Protein AF-A0A955QJE2-F1 (afdb_monomer)

pLDDT: mean 74.45, std 19.4, range [33.72, 98.56]

Radius of gyration: 22.98 Å; Cα contacts (8 Å, |Δi|>4): 437; chains: 1; bounding box: 47×52×63 Å

Secondary structure (DSSP, 8-state):
-EEEEEEE----SHHHHHHHHHHHHH-PPPB-SSSBHHHHT-SS--SS-EEEEEEESTT--TTTTTTSHHHHHHHHHHHHTSSHHHHSEE-PPPPPP--TTSTTTTTTT-TTSPEEEEE--TT-EEEEETTEE-TT-HHHHHTTGGGGG-TT-TTEEEEEE-HHHHHHHHHHHTTTSEEEE----TTS-HHHHHHHHHHHHHHHHHHS-TTS-EEEEEETHHHHHHHHHHHSHHHHHHHHHHHTSTT-EEEEES--TT--HHHHHHHTT-SHHHHHHHHH--

Sequence (282 aa):
DLHIVGGDVAGEGLVGRLKTFVTDLFYREDHDLVVNTSAMFGGTERLGTVRYWIDTGKHVDHFHYFRNPETADRLLDALKEQEPETSFHVLERRQAEVTGSTAYQKRALDKDRPVVYVLPGTMGSHLKVGDNRVWLDKWDLAMGGLKKLKVTAADVRPEKPIGSGYHALMEYLSQSHQVIPFAYDWRLSLTESAAALRKSLEETLEALPSEQAVRIVAHSMGGLVVRMMIATEEGRQVWDRLCQRAGARFIMLGTPNGGSHAITAMLMGRDPLVRMLDLLDV

Solvent-accessible surface area (backbone atoms only — not comparable to full-atom values): 15747 Å² total; per-residue (Å²): 119,48,80,44,81,46,32,23,62,54,75,92,57,79,63,49,61,51,48,52,59,40,45,79,74,73,53,82,82,48,35,18,92,82,50,53,46,65,62,73,75,57,78,82,92,71,94,57,67,43,30,34,38,73,46,74,28,85,77,37,34,75,87,33,53,83,72,40,65,71,53,38,50,45,52,50,29,55,75,66,67,52,65,45,76,83,65,30,46,74,59,78,79,81,67,57,71,52,64,84,85,46,77,56,53,68,67,60,80,58,87,77,46,34,37,31,36,40,28,41,31,71,78,28,31,28,32,20,48,78,89,44,64,37,52,93,26,72,68,39,28,46,64,32,30,63,71,68,64,40,85,84,44,74,66,66,42,46,71,31,43,39,18,83,80,43,30,70,60,50,55,58,45,42,76,69,28,43,58,41,77,49,40,48,55,65,80,54,55,54,65,61,43,9,53,55,49,43,53,56,50,49,58,48,61,71,74,42,64,74,74,49,18,50,29,39,42,15,27,23,51,25,30,51,22,53,53,47,19,48,71,38,74,72,25,33,57,52,47,52,60,42,62,71,14,63,78,39,46,80,45,65,47,77,40,55,86,87,57,60,71,64,56,57,31,42,77,69,61,65,25,69,67,54,47,51,47,62,76,44,43,84

Foldseek 3Di:
DAEFEAEAEDDDDPVVVLQVVCCVPQDDWGHQVPDTPVCSPDDDDDPDWYWYDYYYYNPRHPVCCCPPPLNVVLVVCVVVVPPVVVSTHTDDDDFDWDDPDDPLCVLVPDLQFAEEEEAEAQLQFFKAAPPRTQRSPLVCLQALSVVCVPPPHPRIDTDFGGRRVCVVVSVVCSVGHRYDTQTDSSSDDLLVLLVVVLVVLVVVLVVHDLQHAYEYEHEACRVVSLVSLCVDPSSVVSVVSNVSHPPYYYHYHNYPPVDDCLVVCLVVCNRPVSVSSVVRND

Structure (mmCIF, N/CA/C/O backbone):
data_AF-A0A955QJE2-F1
#
_entry.id   AF-A0A955QJE2-F1
#
loop_
_atom_site.group_PDB
_atom_site.id
_atom_site.type_symbol
_atom_site.label_atom_id
_atom_site.label_alt_id
_atom_site.label_comp_id
_atom_site.label_asym_id
_atom_site.label_entity_id
_atom_site.label_seq_id
_atom_site.pdbx_PDB_ins_code
_atom_site.Cartn_x
_atom_site.Cartn_y
_atom_site.Cartn_z
_atom_site.occupancy
_atom_site.B_iso_or_equiv
_atom_site.auth_seq_id
_atom_site.auth_comp_id
_atom_site.auth_asym_id
_atom_site.auth_atom_id
_atom_site.pdbx_PDB_model_num
ATOM 1 N N . ASP A 1 1 ? -22.625 -25.371 -17.102 1.00 65.25 1 ASP A N 1
ATOM 2 C CA . ASP A 1 1 ? -21.212 -25.353 -17.523 1.00 65.25 1 ASP A CA 1
ATOM 3 C C . ASP A 1 1 ? -21.037 -24.509 -18.771 1.00 65.25 1 ASP A C 1
ATOM 5 O O . ASP A 1 1 ? -21.967 -24.422 -19.564 1.00 65.25 1 ASP A O 1
ATOM 9 N N . LEU A 1 2 ? -19.895 -23.831 -18.901 1.00 71.25 2 LEU A N 1
ATOM 10 C CA . LEU A 1 2 ? -19.552 -22.986 -20.051 1.00 71.25 2 LEU A CA 1
ATOM 11 C C . LEU A 1 2 ? -18.204 -23.443 -20.613 1.00 71.25 2 LEU A C 1
ATOM 13 O O . LEU A 1 2 ? -17.251 -23.566 -19.846 1.00 71.25 2 LEU A O 1
ATOM 17 N N . HIS A 1 3 ? -18.130 -23.637 -21.930 1.00 74.50 3 HIS A N 1
ATOM 18 C CA . HIS A 1 3 ? -16.891 -23.910 -22.659 1.00 74.50 3 HIS A CA 1
ATOM 19 C C . HIS A 1 3 ? -16.583 -22.727 -23.580 1.00 74.50 3 HIS A C 1
ATOM 21 O O . HIS A 1 3 ? -17.454 -22.282 -24.327 1.00 74.50 3 HIS A O 1
ATOM 27 N N . ILE A 1 4 ? -15.363 -22.201 -23.496 1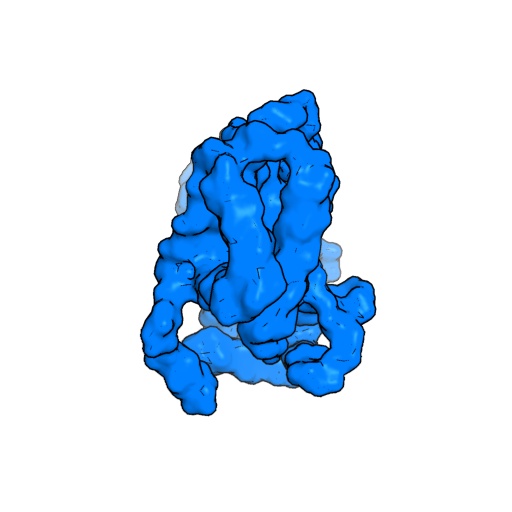.00 72.06 4 ILE A N 1
ATOM 28 C CA . ILE A 1 4 ? -14.876 -21.071 -24.293 1.00 72.06 4 ILE A CA 1
ATOM 29 C C . ILE A 1 4 ? -13.841 -21.602 -25.285 1.00 72.06 4 ILE A C 1
ATOM 31 O O . ILE A 1 4 ? -12.878 -22.251 -24.879 1.00 72.06 4 ILE A O 1
ATOM 35 N N . VAL A 1 5 ? -14.016 -21.305 -26.570 1.00 71.75 5 VAL A N 1
ATOM 36 C CA . VAL A 1 5 ? -12.993 -21.526 -27.602 1.00 71.75 5 VAL A CA 1
ATOM 37 C C . VAL A 1 5 ? -12.498 -20.161 -28.055 1.00 71.75 5 VAL A C 1
ATOM 39 O O . VAL A 1 5 ? -13.304 -19.317 -28.444 1.00 71.75 5 VAL A O 1
ATOM 42 N N . GLY A 1 6 ? -11.190 -19.947 -27.959 1.00 65.25 6 GLY A N 1
ATOM 43 C CA . GLY A 1 6 ? -10.516 -18.736 -28.419 1.00 65.25 6 GLY A CA 1
ATOM 44 C C . GLY A 1 6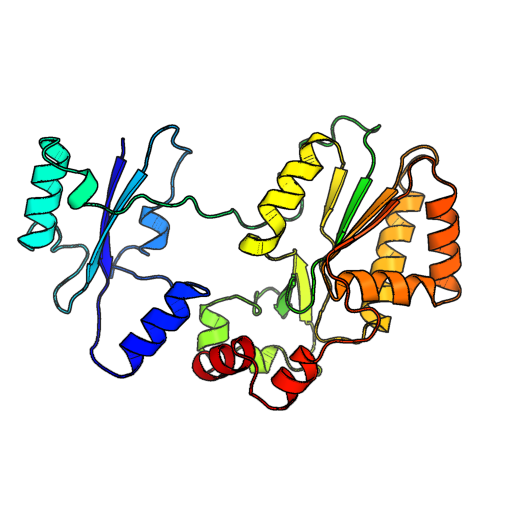 ? -9.288 -19.069 -29.259 1.00 65.25 6 GLY A C 1
ATOM 45 O O . GLY A 1 6 ? -8.899 -20.231 -29.380 1.00 65.25 6 GLY A O 1
ATOM 46 N N . GLY A 1 7 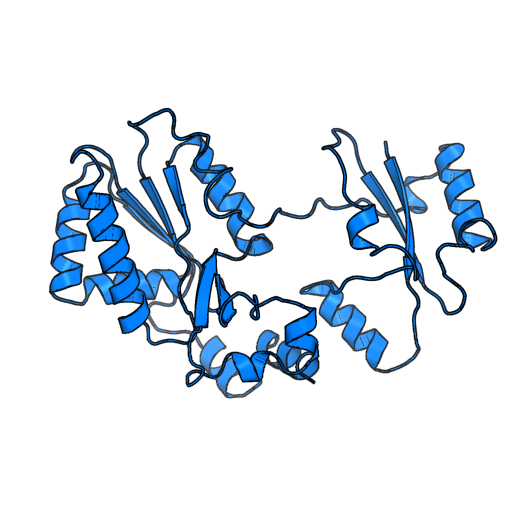? -8.689 -18.045 -29.854 1.00 54.94 7 GLY A N 1
ATOM 47 C CA . GLY A 1 7 ? -7.593 -18.172 -30.803 1.00 54.94 7 GLY A CA 1
ATOM 48 C C . GLY A 1 7 ? -6.488 -17.157 -30.540 1.00 54.94 7 GLY A C 1
ATOM 49 O O . GLY A 1 7 ? -6.745 -16.052 -30.061 1.00 54.94 7 GLY A O 1
ATOM 50 N N . ASP A 1 8 ? -5.257 -17.553 -30.847 1.00 54.59 8 ASP A N 1
ATOM 51 C CA . ASP A 1 8 ? -4.049 -16.751 -30.683 1.00 54.59 8 ASP A CA 1
ATOM 52 C C . ASP A 1 8 ? -3.090 -16.943 -31.873 1.00 54.59 8 ASP A C 1
ATOM 54 O O . ASP A 1 8 ? -2.654 -18.051 -32.202 1.00 54.59 8 ASP A O 1
ATOM 58 N N . VAL A 1 9 ? -2.733 -15.845 -32.536 1.00 49.62 9 VAL A N 1
ATOM 59 C CA . VAL A 1 9 ? -1.826 -15.869 -33.691 1.00 49.62 9 VAL A CA 1
ATOM 60 C C .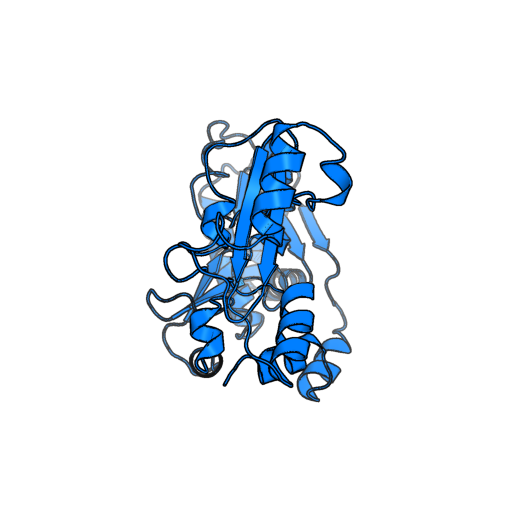 VAL A 1 9 ? -0.374 -15.918 -33.203 1.00 49.62 9 VAL A C 1
ATOM 62 O O . VAL A 1 9 ? 0.157 -14.931 -32.693 1.00 49.62 9 VAL A O 1
ATOM 65 N N . ALA A 1 10 ? 0.314 -17.044 -33.407 1.00 51.16 10 ALA A N 1
ATOM 66 C CA . ALA A 1 10 ? 1.712 -17.216 -32.994 1.00 51.16 10 ALA A CA 1
ATOM 67 C C . ALA A 1 10 ? 2.728 -17.029 -34.144 1.00 51.16 10 ALA A C 1
ATOM 69 O O . ALA A 1 10 ? 2.576 -17.585 -35.234 1.00 51.16 10 ALA A O 1
ATOM 70 N N . GLY A 1 11 ? 3.820 -16.299 -33.867 1.00 41.12 11 GLY A N 1
ATOM 71 C CA . GLY A 1 11 ? 5.055 -16.260 -34.670 1.00 41.12 11 GLY A CA 1
ATOM 72 C C . GLY A 1 11 ? 6.193 -17.064 -34.013 1.00 41.12 11 GLY A C 1
ATOM 73 O O . GLY A 1 11 ? 6.292 -17.114 -32.790 1.00 41.12 11 GLY A O 1
ATOM 74 N N . GLU A 1 12 ? 7.056 -17.712 -34.803 1.00 33.72 12 GLU A N 1
ATOM 75 C CA . GLU A 1 12 ? 8.123 -18.615 -34.318 1.00 33.72 12 GLU A CA 1
ATOM 76 C C . GLU A 1 12 ? 9.401 -17.872 -33.852 1.00 33.72 12 GLU A C 1
ATOM 78 O O . GLU A 1 12 ? 9.826 -16.908 -34.487 1.00 33.72 12 GLU A O 1
ATOM 83 N N . GLY A 1 13 ? 10.065 -18.350 -32.778 1.00 45.00 13 GLY A N 1
ATOM 84 C CA . GLY A 1 13 ? 11.420 -17.920 -32.368 1.00 45.00 13 GLY A CA 1
ATOM 85 C C . GLY A 1 13 ? 11.640 -17.701 -30.858 1.00 45.00 13 GLY A C 1
ATOM 86 O O . GLY A 1 13 ? 10.810 -18.075 -30.034 1.00 45.00 13 GLY A O 1
ATOM 87 N N . LEU A 1 14 ? 12.764 -17.057 -30.490 1.00 34.81 14 LEU A N 1
ATOM 88 C CA . LEU A 1 14 ? 13.181 -16.652 -29.119 1.00 34.81 14 LEU A CA 1
ATOM 89 C C . LEU A 1 14 ? 12.058 -15.939 -28.324 1.00 34.81 14 LEU A C 1
ATOM 91 O O . LEU A 1 14 ? 11.996 -16.006 -27.097 1.00 34.81 14 LEU A O 1
ATOM 95 N N . VAL A 1 15 ? 11.125 -15.342 -29.064 1.00 39.88 15 VAL A N 1
ATOM 96 C CA . VAL A 1 15 ? 9.877 -14.712 -28.626 1.00 39.88 15 VAL A CA 1
ATOM 97 C C . VAL A 1 15 ? 8.924 -15.688 -27.916 1.00 39.88 15 VAL A C 1
ATOM 99 O O . VAL A 1 15 ? 8.302 -15.303 -26.933 1.00 39.88 15 VAL A O 1
ATOM 102 N N . GLY A 1 16 ? 8.848 -16.961 -28.320 1.00 37.59 16 GLY A N 1
ATOM 103 C CA . GLY A 1 16 ? 7.968 -17.964 -27.695 1.00 37.59 16 GLY A CA 1
ATOM 104 C C . GLY A 1 16 ? 8.407 -18.380 -26.284 1.00 37.59 16 GLY A C 1
ATOM 105 O O . GLY A 1 16 ? 7.579 -18.562 -25.392 1.00 37.59 16 GLY A O 1
ATOM 106 N N . ARG A 1 17 ? 9.722 -18.439 -26.030 1.00 37.84 17 ARG A N 1
ATOM 107 C CA . ARG A 1 17 ? 10.272 -18.690 -24.682 1.00 37.84 17 ARG A CA 1
ATOM 108 C C . ARG A 1 17 ? 10.054 -17.503 -23.748 1.00 37.84 17 ARG A C 1
ATOM 110 O O . ARG A 1 17 ? 9.741 -17.700 -22.577 1.00 37.84 17 ARG A O 1
ATOM 117 N N . LEU A 1 18 ? 10.166 -16.285 -24.281 1.00 37.91 18 LEU A N 1
ATOM 118 C CA . LEU A 1 18 ? 9.827 -15.066 -23.553 1.00 37.91 18 LEU A CA 1
ATOM 119 C C . LEU A 1 18 ? 8.322 -15.000 -23.260 1.00 37.91 18 LEU A C 1
ATOM 121 O O . LEU A 1 18 ? 7.938 -14.689 -22.138 1.00 37.91 18 LEU A O 1
ATOM 125 N N . LYS A 1 19 ? 7.477 -15.384 -24.228 1.00 41.53 19 LYS A N 1
ATOM 126 C CA . LYS A 1 19 ? 6.021 -15.480 -24.065 1.00 41.53 19 LYS A CA 1
ATOM 127 C C . LYS A 1 19 ? 5.651 -16.437 -22.934 1.00 41.53 19 LYS A C 1
ATOM 129 O O . LYS A 1 19 ? 4.865 -16.031 -22.090 1.00 41.53 19 LYS A O 1
ATOM 134 N N . THR A 1 20 ? 6.271 -17.620 -22.864 1.00 41.44 20 THR A N 1
ATOM 135 C CA . THR A 1 20 ? 6.034 -18.649 -21.820 1.00 41.44 20 THR A CA 1
ATOM 136 C C . THR A 1 20 ? 6.439 -18.162 -20.417 1.00 41.44 20 THR A C 1
ATOM 138 O O . THR A 1 20 ? 5.692 -18.289 -19.457 1.00 41.44 20 THR A O 1
ATOM 141 N N . PHE A 1 21 ? 7.596 -17.502 -20.295 1.00 38.12 21 PHE A N 1
ATOM 142 C CA . PHE A 1 21 ? 8.082 -16.975 -19.011 1.00 38.12 21 PHE A CA 1
ATOM 143 C C . PHE A 1 21 ? 7.274 -15.758 -18.512 1.00 38.12 21 PHE A C 1
ATOM 145 O O . PHE A 1 21 ? 7.091 -15.560 -17.313 1.00 38.12 21 PHE A O 1
ATOM 152 N N . VAL A 1 22 ? 6.769 -14.939 -19.441 1.00 38.88 22 VAL A N 1
ATOM 153 C CA . VAL A 1 22 ? 5.893 -13.787 -19.164 1.00 38.88 22 VAL A CA 1
ATOM 154 C C . VAL A 1 22 ? 4.459 -14.233 -18.867 1.00 38.88 22 VAL A C 1
ATOM 156 O O . VAL A 1 22 ? 3.786 -13.595 -18.055 1.00 38.88 22 VAL A O 1
ATOM 159 N N . THR A 1 23 ? 3.989 -15.319 -19.489 1.00 38.09 23 THR A N 1
ATOM 160 C CA . THR A 1 23 ? 2.703 -15.946 -19.150 1.00 38.09 23 THR A CA 1
ATOM 161 C C . THR A 1 23 ? 2.758 -16.510 -17.738 1.00 38.09 23 THR A C 1
ATOM 163 O O . THR A 1 23 ? 1.972 -16.052 -16.923 1.00 38.09 23 THR A O 1
ATOM 166 N N . ASP A 1 24 ? 3.751 -17.324 -17.375 1.00 40.19 24 ASP A N 1
ATOM 167 C CA . ASP A 1 24 ? 3.852 -17.903 -16.022 1.00 40.19 24 ASP A CA 1
ATOM 168 C C . ASP A 1 24 ? 3.889 -16.872 -14.874 1.00 40.19 24 ASP A C 1
ATOM 170 O O . ASP A 1 24 ? 3.515 -17.199 -13.747 1.00 40.19 24 ASP A O 1
ATOM 174 N N . LEU A 1 25 ? 4.311 -15.626 -15.134 1.00 37.16 25 LEU A N 1
ATOM 175 C CA . LEU A 1 25 ? 4.495 -14.617 -14.087 1.00 37.16 25 LEU A CA 1
ATOM 176 C C . LEU A 1 25 ? 3.494 -13.440 -14.134 1.00 37.16 25 LEU A C 1
ATOM 178 O O . LEU A 1 25 ? 3.132 -12.944 -13.067 1.00 37.16 25 LEU A O 1
ATOM 182 N N . PHE A 1 26 ? 3.026 -12.972 -15.307 1.00 36.41 26 PHE A N 1
ATOM 183 C CA . PHE A 1 26 ? 2.259 -11.704 -15.404 1.00 36.41 26 PHE A CA 1
ATOM 184 C C . PHE A 1 26 ? 1.245 -11.550 -16.583 1.00 36.41 26 PHE A C 1
ATOM 186 O O . PHE A 1 26 ? 0.505 -10.564 -16.598 1.00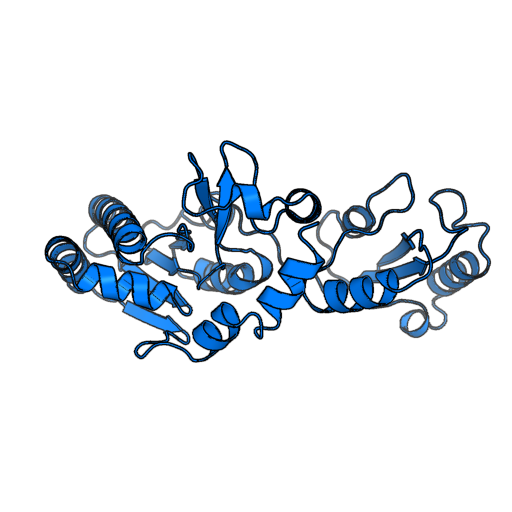 36.41 26 PHE A O 1
ATOM 193 N N . TYR A 1 27 ? 1.163 -12.501 -17.529 1.00 37.34 27 TYR A N 1
ATOM 194 C CA . TYR A 1 27 ? 0.251 -12.626 -18.702 1.00 37.34 27 TYR A CA 1
ATOM 195 C C . TYR A 1 27 ? -0.028 -11.366 -19.566 1.00 37.34 27 TYR A C 1
ATOM 197 O O . TYR A 1 27 ? -0.774 -10.469 -19.169 1.00 37.34 27 TYR A O 1
ATOM 205 N N . ARG A 1 28 ? 0.439 -11.356 -20.828 1.00 39.75 28 ARG A N 1
ATOM 206 C CA . ARG A 1 28 ? -0.021 -10.459 -21.922 1.00 39.75 28 ARG A CA 1
ATOM 207 C C . ARG A 1 28 ? -1.268 -11.029 -22.625 1.00 39.75 28 ARG A C 1
ATOM 209 O O . ARG A 1 28 ? -1.545 -12.211 -22.489 1.00 39.75 28 ARG A O 1
ATOM 216 N N . GLU A 1 29 ? -2.062 -10.164 -23.261 1.00 44.03 29 GLU A N 1
ATOM 217 C CA . GLU A 1 29 ? -3.346 -10.517 -23.889 1.00 44.03 29 GLU A CA 1
ATOM 218 C C . GLU A 1 29 ? -3.143 -11.080 -25.297 1.00 44.03 29 GLU A C 1
ATOM 220 O O . GLU A 1 29 ? -2.628 -10.384 -26.168 1.00 44.03 29 GLU A O 1
ATOM 225 N N . ASP A 1 30 ? -3.569 -12.323 -25.497 1.00 47.59 30 ASP A N 1
ATOM 226 C CA . ASP A 1 30 ? -3.738 -12.924 -26.818 1.00 47.59 30 ASP A CA 1
ATOM 227 C C . ASP A 1 30 ? -4.977 -12.315 -27.517 1.00 47.59 30 ASP A C 1
ATOM 229 O O . ASP A 1 30 ? -5.858 -11.758 -26.848 1.00 47.59 30 ASP A O 1
ATOM 233 N N . HIS A 1 31 ? -5.055 -12.375 -28.849 1.00 45.53 31 HIS A N 1
ATOM 234 C CA . HIS A 1 31 ? -6.212 -11.895 -29.620 1.00 45.53 31 HIS A CA 1
ATOM 235 C C . HIS A 1 31 ? -6.374 -12.653 -30.947 1.00 45.53 31 HIS A C 1
ATOM 237 O O . HIS A 1 31 ? -5.388 -13.076 -31.555 1.00 45.53 31 HIS A O 1
ATOM 243 N N . ASP A 1 32 ? -7.597 -12.711 -31.476 1.00 43.56 32 ASP A N 1
ATOM 244 C CA . ASP A 1 32 ? -7.942 -13.448 -32.705 1.00 43.56 32 ASP A CA 1
ATOM 245 C C . ASP A 1 32 ? -8.215 -12.551 -33.933 1.00 43.56 32 ASP A C 1
ATOM 247 O O . ASP A 1 32 ? -8.946 -12.936 -34.846 1.00 43.56 32 ASP A O 1
ATOM 251 N N . LEU A 1 33 ? -7.604 -11.357 -33.958 1.00 35.28 33 LEU A N 1
ATOM 252 C CA . LEU A 1 33 ? -7.778 -10.253 -34.926 1.00 35.28 33 LEU A CA 1
ATOM 253 C C . LEU A 1 33 ? -9.037 -9.390 -34.735 1.00 35.28 33 LEU A C 1
ATOM 255 O O . LEU A 1 33 ? -9.052 -8.263 -35.230 1.00 35.28 33 LEU A O 1
ATOM 259 N N . VAL A 1 34 ? -10.064 -9.866 -34.021 1.00 34.75 34 VAL A N 1
ATOM 260 C CA . VAL A 1 34 ? -11.332 -9.127 -33.831 1.00 34.75 34 VAL A CA 1
ATOM 261 C C . VAL A 1 34 ? -11.635 -8.885 -32.353 1.00 34.75 34 VAL A C 1
ATOM 263 O O . VAL A 1 34 ? -12.120 -7.810 -31.993 1.00 34.75 34 VAL A O 1
ATOM 266 N N . VAL A 1 35 ? -11.337 -9.854 -31.487 1.00 37.75 35 VAL A N 1
ATOM 267 C CA . VAL A 1 35 ? -11.648 -9.804 -30.058 1.00 37.75 35 VAL A CA 1
ATOM 268 C C . VAL A 1 35 ? -10.393 -10.107 -29.244 1.00 37.75 35 VAL A C 1
ATOM 270 O O . VAL A 1 35 ? -9.655 -11.053 -29.516 1.00 37.75 35 VAL A O 1
ATOM 273 N N . ASN A 1 36 ? -10.162 -9.312 -28.197 1.00 42.50 36 ASN A N 1
ATOM 274 C CA . ASN A 1 36 ? -9.144 -9.633 -27.201 1.00 42.50 36 ASN A CA 1
ATOM 275 C C . ASN A 1 36 ? -9.535 -10.941 -26.505 1.00 42.50 36 ASN A C 1
ATOM 277 O O . ASN A 1 36 ? -10.627 -11.036 -25.941 1.00 42.50 36 ASN A O 1
ATOM 281 N N . THR A 1 37 ? -8.636 -11.921 -26.460 1.00 49.44 37 THR A N 1
ATOM 282 C CA . THR A 1 37 ? -8.878 -13.222 -25.819 1.00 49.44 37 THR A CA 1
ATOM 283 C C . THR A 1 37 ? -9.255 -13.054 -24.342 1.00 49.44 37 THR A C 1
ATOM 285 O O . THR A 1 37 ? -10.038 -13.828 -23.802 1.00 49.44 37 THR A O 1
ATOM 288 N N . SER A 1 38 ? -8.822 -11.967 -23.687 1.00 48.78 38 SER A N 1
ATOM 289 C CA . SER A 1 38 ? -9.258 -11.607 -22.328 1.00 48.78 38 SER A CA 1
ATOM 290 C C . SER A 1 38 ? -10.754 -11.278 -22.209 1.00 48.78 38 SER A C 1
ATOM 292 O O . SER A 1 38 ? -11.362 -11.592 -21.184 1.00 48.78 38 SER A O 1
ATOM 294 N N . ALA A 1 39 ? -11.366 -10.689 -23.240 1.00 51.53 39 ALA A N 1
ATOM 295 C CA . ALA A 1 39 ? -12.789 -10.353 -23.262 1.00 51.53 39 ALA A CA 1
ATOM 296 C C . ALA A 1 39 ? -13.678 -11.600 -23.397 1.00 51.53 39 ALA A C 1
ATOM 298 O O . ALA A 1 39 ? -14.810 -11.594 -22.912 1.00 51.53 39 ALA A O 1
ATOM 299 N N . MET A 1 40 ? -13.152 -12.687 -23.974 1.00 56.22 40 MET A N 1
ATOM 300 C CA . MET A 1 40 ? -13.848 -13.977 -24.093 1.00 56.22 40 MET A CA 1
ATOM 301 C C . MET A 1 40 ? -14.098 -14.641 -22.730 1.00 56.22 40 MET A C 1
ATOM 303 O O . MET A 1 40 ? -15.029 -15.428 -22.587 1.00 56.22 40 MET A O 1
ATOM 307 N N . PHE A 1 41 ? -13.310 -14.279 -21.713 1.00 56.47 41 PHE A N 1
ATOM 308 C CA . PHE A 1 41 ? -13.473 -14.729 -20.326 1.00 56.47 41 PHE A CA 1
ATOM 309 C C . PHE A 1 41 ? -14.370 -13.813 -19.474 1.00 56.47 41 PHE A C 1
ATOM 311 O O . PHE A 1 41 ? -14.559 -14.069 -18.284 1.00 56.47 41 PHE A O 1
ATOM 318 N N . GLY A 1 42 ? -14.882 -12.719 -20.047 1.00 51.28 42 GLY A N 1
ATOM 319 C CA . GLY A 1 42 ? -15.734 -11.749 -19.358 1.00 51.28 42 GLY A CA 1
ATOM 320 C C . GLY A 1 42 ? -17.222 -12.129 -19.328 1.00 51.28 42 GLY A C 1
ATOM 321 O O . GLY A 1 42 ? -17.650 -13.142 -19.873 1.00 51.28 42 GLY A O 1
ATOM 322 N N . GLY A 1 43 ? -18.042 -11.282 -18.695 1.00 58.94 43 GLY A N 1
ATOM 323 C CA . GLY A 1 43 ? -19.502 -11.429 -18.629 1.00 58.94 43 GLY A CA 1
ATOM 324 C C . GLY A 1 43 ? -20.057 -11.465 -17.201 1.00 58.94 43 GLY A C 1
ATOM 325 O O . GLY A 1 43 ? -19.326 -11.354 -16.221 1.00 58.94 43 GLY A O 1
ATOM 326 N N . THR A 1 44 ? -21.382 -11.588 -17.077 1.00 44.75 44 THR A N 1
ATOM 327 C CA . THR A 1 44 ? -22.070 -11.762 -15.779 1.00 44.75 44 THR A CA 1
ATOM 328 C C . THR A 1 44 ? -21.537 -12.983 -15.025 1.00 44.75 44 THR A C 1
ATOM 330 O O . THR A 1 44 ? -21.272 -14.013 -15.641 1.00 44.75 44 THR A O 1
ATOM 333 N N . GLU A 1 45 ? -21.434 -12.874 -13.699 1.00 53.34 45 GLU A N 1
ATOM 334 C CA . GLU A 1 45 ? -20.935 -13.929 -12.813 1.00 53.34 45 GLU A CA 1
ATOM 335 C C . GLU A 1 45 ? -21.619 -15.286 -13.069 1.00 53.34 45 GLU A C 1
ATOM 337 O O . GLU A 1 45 ? -22.824 -15.370 -13.332 1.00 53.34 45 GLU A O 1
ATOM 342 N N . ARG A 1 46 ? -20.820 -16.358 -13.045 1.00 64.88 46 ARG A N 1
ATOM 343 C CA . ARG A 1 46 ? -21.250 -17.736 -13.307 1.00 64.88 46 ARG A CA 1
ATOM 344 C C . ARG A 1 46 ? -21.019 -18.575 -12.055 1.00 64.88 46 ARG A C 1
ATOM 346 O O . ARG A 1 46 ? -19.971 -18.465 -11.430 1.00 64.88 46 ARG A O 1
ATOM 353 N N . LEU A 1 47 ? -22.002 -19.405 -11.708 1.00 59.00 47 LEU A N 1
ATOM 354 C CA . LEU A 1 47 ? -21.966 -20.266 -10.519 1.00 59.00 47 LEU A CA 1
ATOM 355 C C . LEU A 1 47 ? -21.311 -21.637 -10.774 1.00 59.00 47 LEU A C 1
ATOM 357 O O . LEU A 1 47 ? -20.997 -22.334 -9.818 1.00 59.00 47 LEU A O 1
ATOM 361 N N . GLY A 1 48 ? -21.125 -22.031 -12.040 1.00 68.25 48 GLY A N 1
ATOM 362 C CA . GLY A 1 48 ? -20.533 -23.318 -12.431 1.00 68.25 48 GLY A CA 1
ATOM 363 C C . GLY A 1 48 ? -19.121 -23.188 -13.005 1.00 68.25 48 GLY A C 1
ATOM 364 O O . GLY A 1 48 ? -18.669 -22.082 -13.308 1.00 68.25 48 GLY A O 1
ATOM 365 N N . THR A 1 49 ? -18.449 -24.328 -13.187 1.00 71.75 49 THR A N 1
ATOM 366 C CA . THR A 1 49 ? -17.102 -24.405 -13.770 1.00 71.75 49 THR A CA 1
ATOM 367 C C . THR A 1 49 ? -17.094 -23.828 -15.183 1.00 71.75 49 THR A C 1
ATOM 369 O O . THR A 1 49 ? -17.911 -24.194 -16.037 1.00 71.75 49 THR A O 1
ATOM 372 N N . VAL A 1 50 ? -16.158 -22.912 -15.425 1.00 73.56 50 VAL A N 1
ATOM 373 C CA . VAL A 1 50 ? -15.867 -22.374 -16.754 1.00 73.56 50 VAL A CA 1
ATOM 374 C C . VAL A 1 50 ? -14.640 -23.099 -17.283 1.00 73.56 50 VAL A C 1
ATOM 376 O O . VAL A 1 50 ? -13.631 -23.198 -16.586 1.00 73.56 50 VAL A O 1
ATOM 379 N N . ARG A 1 51 ? -14.733 -23.619 -18.502 1.00 78.69 51 ARG A N 1
ATOM 380 C CA . ARG A 1 51 ? -13.649 -24.321 -19.188 1.00 78.69 51 ARG A CA 1
ATOM 381 C C . ARG A 1 51 ? -13.272 -23.564 -20.456 1.00 78.69 51 ARG A C 1
ATOM 383 O O . ARG A 1 51 ? -14.119 -22.893 -21.047 1.00 78.69 51 ARG A O 1
ATOM 390 N N . TYR A 1 52 ? -12.015 -23.637 -20.866 1.00 73.44 52 TYR A N 1
ATOM 391 C CA . TYR A 1 52 ? -11.503 -22.899 -22.008 1.00 73.44 52 TYR A CA 1
ATOM 392 C C . TYR A 1 52 ? -10.423 -23.646 -22.782 1.00 73.44 52 TYR A C 1
ATOM 394 O O . TYR A 1 52 ? -9.664 -24.433 -22.226 1.00 73.44 52 TYR A O 1
ATOM 402 N N . TRP A 1 53 ? -10.348 -23.366 -24.075 1.00 72.44 53 TRP A N 1
ATOM 403 C CA . TRP A 1 53 ? -9.278 -23.808 -24.957 1.00 72.44 53 TRP A CA 1
ATOM 404 C C . TRP A 1 53 ? -8.868 -22.639 -25.849 1.00 72.44 53 TRP A C 1
ATOM 406 O O . TRP A 1 53 ? -9.732 -22.006 -26.460 1.00 72.44 53 TRP A O 1
ATOM 416 N N . ILE A 1 54 ? -7.567 -22.345 -25.898 1.00 68.19 54 ILE A N 1
ATOM 417 C CA . ILE A 1 54 ? -6.997 -21.351 -26.812 1.00 68.19 54 ILE A CA 1
ATOM 418 C C . ILE A 1 54 ? -6.176 -22.096 -27.856 1.00 68.19 54 ILE A C 1
ATOM 420 O O . ILE A 1 54 ? -5.166 -22.712 -27.525 1.00 68.19 54 ILE A O 1
ATOM 424 N N . ASP A 1 55 ? -6.627 -22.040 -29.103 1.00 67.81 55 ASP A N 1
ATOM 425 C CA . ASP A 1 55 ? -5.884 -22.563 -30.244 1.00 67.81 55 ASP A CA 1
ATOM 426 C C . ASP A 1 55 ? -4.778 -21.573 -30.650 1.00 67.81 55 ASP A C 1
ATOM 428 O O . ASP A 1 55 ? -4.991 -20.360 -30.621 1.00 67.81 55 ASP A O 1
ATOM 432 N N . THR A 1 56 ? -3.590 -22.070 -31.006 1.00 59.41 56 THR A N 1
ATOM 433 C CA . THR A 1 56 ? -2.423 -21.227 -31.328 1.00 59.41 56 THR A CA 1
ATOM 434 C C . THR A 1 56 ? -1.838 -21.604 -32.686 1.00 59.41 56 THR A C 1
ATOM 436 O O . THR A 1 56 ? -1.471 -22.755 -32.913 1.00 59.41 56 THR A O 1
ATOM 439 N N . GLY A 1 57 ? -1.697 -20.646 -33.610 1.00 60.44 57 GLY A N 1
ATOM 440 C CA . GLY A 1 57 ? -1.105 -20.950 -34.917 1.00 60.44 57 GLY A CA 1
ATOM 441 C C . GLY A 1 57 ? -1.206 -19.852 -35.974 1.00 60.44 57 GLY A C 1
ATOM 442 O O . GLY A 1 57 ? -1.943 -18.882 -35.836 1.00 60.44 57 GLY A O 1
ATOM 443 N N . LYS A 1 58 ? -0.467 -20.025 -37.081 1.00 52.88 58 LYS A N 1
ATOM 444 C CA . LYS A 1 58 ? -0.404 -19.071 -38.213 1.00 52.88 58 LYS A CA 1
ATOM 445 C C . LYS A 1 58 ? -1.731 -18.905 -38.969 1.00 52.88 58 LYS A C 1
ATOM 447 O O . LYS A 1 58 ? -1.875 -17.959 -39.736 1.00 52.88 58 LYS A O 1
ATOM 452 N N . HIS A 1 59 ? -2.659 -19.839 -38.784 1.00 56.50 59 HIS A N 1
ATOM 453 C CA . HIS A 1 59 ? -3.960 -19.885 -39.456 1.00 56.50 59 HIS A CA 1
ATOM 454 C C . HIS A 1 59 ? -5.137 -19.756 -38.475 1.00 56.50 59 HIS A C 1
ATOM 456 O O . HIS A 1 59 ? -6.271 -20.047 -38.846 1.00 56.50 59 HIS A O 1
ATOM 462 N N . VAL A 1 60 ? -4.864 -19.363 -37.226 1.00 57.69 60 VAL A N 1
ATOM 463 C CA . VAL A 1 60 ? -5.884 -19.202 -36.189 1.00 57.69 60 VAL A CA 1
ATOM 464 C C . VAL A 1 60 ? -6.370 -17.759 -36.192 1.00 57.69 60 VAL A C 1
ATOM 466 O O . VAL A 1 60 ? -5.631 -16.850 -35.835 1.00 57.69 60 VAL A O 1
ATOM 469 N N . ASP A 1 61 ? -7.617 -17.546 -36.595 1.00 57.22 61 ASP A N 1
ATOM 470 C CA . ASP A 1 61 ? -8.285 -16.248 -36.527 1.00 57.22 61 ASP A CA 1
ATOM 471 C C . ASP A 1 61 ? -9.790 -16.413 -36.281 1.00 57.22 61 ASP A C 1
ATOM 473 O O . ASP A 1 61 ? -10.342 -17.513 -36.413 1.00 57.22 61 ASP A O 1
ATOM 477 N N . HIS A 1 62 ? -10.455 -15.302 -35.945 1.00 55.12 62 HIS A N 1
ATOM 478 C CA . HIS A 1 62 ? -11.868 -15.266 -35.567 1.00 55.12 62 HIS A CA 1
ATOM 479 C C . HIS A 1 62 ? -12.821 -15.963 -36.559 1.00 55.12 62 HIS A C 1
ATOM 481 O O . HIS A 1 62 ? -13.893 -16.437 -36.180 1.00 55.12 62 HIS A O 1
ATOM 487 N N . PHE A 1 63 ? -12.457 -16.037 -37.842 1.00 60.50 63 PHE A N 1
ATOM 488 C CA . PHE A 1 63 ? -13.318 -16.561 -38.904 1.00 60.50 63 PHE A CA 1
ATOM 489 C C . PHE A 1 63 ? -13.084 -18.047 -39.201 1.00 60.50 63 PHE A C 1
ATOM 491 O O . PHE A 1 63 ? -13.857 -18.653 -39.952 1.00 60.50 63 PHE A O 1
ATOM 498 N N . HIS A 1 64 ? -12.048 -18.651 -38.613 1.00 67.38 64 HIS A N 1
ATOM 499 C CA . HIS A 1 64 ? -11.622 -20.014 -38.928 1.00 67.38 64 HIS A CA 1
ATOM 500 C C . HIS A 1 64 ? -11.903 -21.044 -37.826 1.00 67.38 64 HIS A C 1
ATOM 502 O O . HIS A 1 64 ? -11.670 -22.229 -38.061 1.00 67.38 64 HIS A O 1
ATOM 508 N N . TYR A 1 65 ? -12.512 -20.662 -36.696 1.00 59.88 65 TYR A N 1
ATOM 509 C CA . TYR A 1 65 ? -12.850 -21.593 -35.602 1.00 59.88 65 TYR A CA 1
ATOM 510 C C . TYR A 1 65 ? -13.674 -22.819 -36.030 1.00 59.88 65 TYR A C 1
ATOM 512 O O . TYR A 1 65 ? -13.506 -23.903 -35.482 1.00 59.88 65 TYR A O 1
ATOM 520 N N . PHE A 1 66 ? -14.553 -22.680 -37.025 1.00 72.88 66 PHE A N 1
ATOM 521 C CA . PHE A 1 66 ? -15.368 -23.794 -37.538 1.00 72.88 66 PHE A CA 1
ATOM 522 C C . PHE A 1 66 ? -14.732 -24.527 -38.727 1.00 72.88 66 PHE A C 1
ATOM 524 O O . PHE A 1 66 ? -15.321 -25.461 -39.266 1.00 72.88 66 PHE A O 1
ATOM 531 N N . ARG A 1 67 ? -13.563 -24.068 -39.182 1.00 72.75 67 ARG A N 1
ATOM 532 C CA . ARG A 1 67 ? -12.820 -24.641 -40.312 1.00 72.75 67 ARG A CA 1
ATOM 533 C C . ARG A 1 67 ? -11.549 -25.354 -39.871 1.00 72.75 67 ARG A C 1
ATOM 535 O O . ARG A 1 67 ? -11.125 -26.260 -40.582 1.00 72.75 67 ARG A O 1
ATOM 542 N N . ASN A 1 68 ? -10.949 -24.959 -38.746 1.00 73.62 68 ASN A N 1
ATOM 543 C CA . ASN A 1 68 ? -9.837 -25.695 -38.160 1.00 73.62 68 ASN A CA 1
ATOM 544 C C . ASN A 1 68 ? -10.372 -27.011 -37.554 1.00 73.62 68 ASN A C 1
ATOM 546 O O . ASN A 1 68 ? -11.234 -26.951 -36.672 1.00 73.62 68 ASN A O 1
ATOM 550 N N . PRO A 1 69 ? -9.893 -28.184 -38.018 1.00 78.25 69 PRO A N 1
ATOM 551 C CA . PRO A 1 69 ? -10.314 -29.475 -37.482 1.00 78.25 69 PRO A CA 1
ATOM 552 C C . PRO A 1 69 ? -10.169 -29.565 -35.959 1.00 78.25 69 PRO A C 1
ATOM 554 O O . PRO A 1 69 ? -11.072 -30.062 -35.298 1.00 78.25 69 PRO A O 1
ATOM 557 N N . GLU A 1 70 ? -9.101 -29.003 -35.383 1.00 76.44 70 GLU A N 1
ATOM 558 C CA . GLU A 1 70 ? -8.842 -29.118 -33.944 1.00 76.44 70 GLU A CA 1
ATOM 559 C C . GLU A 1 70 ? -9.876 -28.368 -33.087 1.00 76.44 70 GLU A C 1
ATOM 561 O O . GLU A 1 70 ? -10.372 -28.901 -32.094 1.00 76.44 70 GLU A O 1
ATOM 566 N N . THR A 1 71 ? -10.252 -27.144 -33.466 1.00 75.75 71 THR A N 1
ATOM 567 C CA . THR A 1 71 ? -11.283 -26.384 -32.741 1.00 75.75 71 THR A CA 1
ATOM 568 C C . THR A 1 71 ? -12.685 -26.922 -33.013 1.00 75.75 71 THR A C 1
ATOM 570 O O . THR A 1 71 ? -13.520 -26.920 -32.109 1.00 75.75 71 THR A O 1
ATOM 573 N N . ALA A 1 72 ? -12.950 -27.412 -34.229 1.00 79.38 72 ALA A N 1
ATOM 574 C CA . ALA A 1 72 ? -14.236 -28.001 -34.596 1.00 79.38 72 ALA A CA 1
ATOM 575 C C . ALA A 1 72 ? -14.512 -29.317 -33.847 1.00 79.38 72 ALA A C 1
ATOM 577 O O . ALA A 1 72 ? -15.622 -29.502 -33.340 1.00 79.38 72 ALA A O 1
ATOM 578 N N . ASP A 1 73 ? -13.506 -30.187 -33.718 1.00 80.62 73 ASP A N 1
ATOM 579 C CA . ASP A 1 73 ? -13.625 -31.455 -32.992 1.00 80.62 73 ASP A CA 1
ATOM 580 C C . ASP A 1 73 ? -13.856 -31.207 -31.493 1.00 80.62 73 ASP A C 1
ATOM 582 O O . ASP A 1 73 ? -14.808 -31.736 -30.920 1.00 80.62 73 ASP A O 1
ATOM 586 N N . ARG A 1 74 ? -13.103 -30.287 -30.873 1.00 78.81 74 ARG A N 1
ATOM 587 C CA . ARG A 1 74 ? -13.305 -29.917 -29.457 1.00 78.81 74 ARG A CA 1
ATOM 588 C C . ARG A 1 74 ? -14.680 -29.300 -29.187 1.00 78.81 74 ARG A C 1
ATOM 590 O O . ARG A 1 74 ? -15.282 -29.566 -28.147 1.00 78.81 74 ARG A O 1
ATOM 597 N N . LEU A 1 75 ? -15.199 -28.482 -30.107 1.00 79.00 75 LEU A N 1
ATOM 598 C CA . LEU A 1 75 ? -16.570 -27.964 -30.013 1.00 79.00 75 LEU A CA 1
ATOM 599 C C . LEU A 1 75 ? -17.598 -29.100 -30.048 1.00 79.00 75 LEU A C 1
ATOM 601 O O . LEU A 1 75 ? -18.569 -29.077 -29.290 1.00 79.00 75 LEU A O 1
ATOM 605 N N . LEU A 1 76 ? -17.387 -30.091 -30.915 1.00 80.94 76 LEU A N 1
ATOM 606 C CA . LEU A 1 76 ? -18.268 -31.246 -31.036 1.00 80.94 76 LEU A CA 1
ATOM 607 C C . LEU A 1 76 ? -18.232 -32.124 -29.778 1.00 80.94 76 LEU A C 1
ATOM 609 O O . LEU A 1 76 ? -19.293 -32.550 -29.320 1.00 80.94 76 LEU A O 1
ATOM 613 N N . ASP A 1 77 ? -17.051 -32.340 -29.203 1.00 79.88 77 ASP A N 1
ATOM 614 C CA . ASP A 1 77 ? -16.863 -33.081 -27.951 1.00 79.88 77 ASP A CA 1
ATOM 615 C C . ASP A 1 77 ? -17.575 -32.390 -26.782 1.00 79.88 77 ASP A C 1
ATOM 617 O O . ASP A 1 77 ? -18.344 -33.022 -26.052 1.00 79.88 77 ASP A O 1
ATOM 621 N N . ALA A 1 78 ? -17.416 -31.064 -26.662 1.00 78.50 78 ALA A N 1
ATOM 622 C CA . ALA A 1 78 ? -18.090 -30.266 -25.639 1.00 78.50 78 ALA A CA 1
ATOM 623 C C . ALA A 1 78 ? -19.623 -30.299 -25.771 1.00 78.50 78 ALA A C 1
ATOM 625 O O . ALA A 1 78 ? -20.322 -30.334 -24.760 1.00 78.50 78 ALA A O 1
ATOM 626 N N . LEU A 1 79 ? -20.157 -30.310 -27.000 1.00 79.38 79 LEU A N 1
ATOM 627 C CA . LEU A 1 79 ? -21.601 -30.420 -27.256 1.00 79.38 79 LEU A CA 1
ATOM 628 C C . LEU A 1 79 ? -22.157 -31.826 -26.999 1.00 79.38 79 LEU A C 1
ATOM 630 O O . LEU A 1 79 ? -23.347 -31.969 -26.720 1.00 79.38 79 LEU A O 1
ATOM 634 N N . LYS A 1 80 ? -21.320 -32.860 -27.125 1.00 80.88 80 LYS A N 1
ATOM 635 C CA . LYS A 1 80 ? -21.694 -34.265 -26.906 1.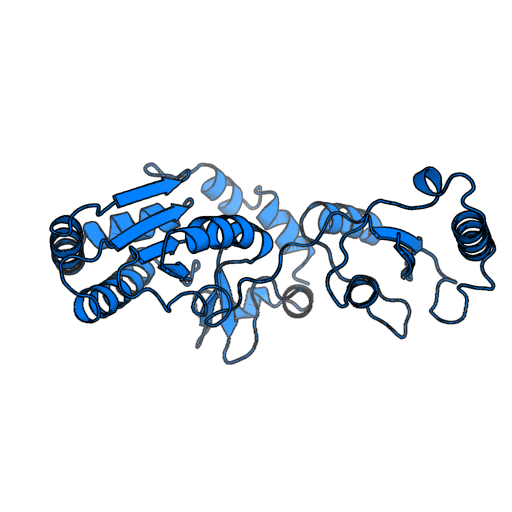00 80.88 80 LYS A CA 1
ATOM 636 C C . LYS A 1 80 ? -21.415 -34.759 -25.486 1.00 80.88 80 LYS A C 1
ATOM 638 O O . LYS A 1 80 ? -21.717 -35.914 -25.201 1.00 80.88 80 LYS A O 1
ATOM 643 N N . GLU A 1 81 ? -20.834 -33.916 -24.631 1.00 67.75 81 GLU A N 1
ATOM 644 C CA . GLU A 1 81 ? -20.394 -34.252 -23.269 1.00 67.75 81 GLU A CA 1
ATOM 645 C C . GLU A 1 81 ? -19.428 -35.457 -23.212 1.00 67.75 81 GLU A C 1
ATOM 647 O O . GLU A 1 81 ? -19.295 -36.113 -22.178 1.00 67.75 81 GLU A O 1
ATOM 652 N N . GLN A 1 82 ? -18.724 -35.753 -24.311 1.00 59.34 82 GLN A N 1
ATOM 653 C CA . GLN A 1 82 ? -17.706 -36.805 -24.354 1.00 59.34 82 GLN A CA 1
ATOM 654 C C . GLN A 1 82 ? -16.355 -36.198 -23.965 1.00 59.34 82 GLN A C 1
ATOM 656 O O . GLN A 1 82 ? -15.844 -35.320 -24.647 1.00 59.34 82 GLN A O 1
ATOM 661 N N . GLU A 1 83 ? -15.827 -36.625 -22.817 1.00 57.53 83 GLU A N 1
ATOM 662 C CA . GLU A 1 83 ? -14.519 -36.230 -22.263 1.00 57.53 83 GLU A CA 1
ATOM 663 C C . GLU A 1 83 ? -14.168 -34.714 -22.307 1.00 57.53 83 GLU A C 1
ATOM 665 O O . GLU A 1 83 ? -13.054 -34.331 -22.666 1.00 57.53 83 GLU A O 1
ATOM 670 N N . PRO A 1 84 ? -15.059 -33.793 -21.878 1.00 56.19 84 PRO A N 1
ATOM 671 C CA . PRO A 1 84 ? -14.778 -32.351 -21.920 1.00 56.19 84 PRO A CA 1
ATOM 672 C C . PRO A 1 84 ? -13.617 -31.918 -21.002 1.00 56.19 84 PRO A C 1
ATOM 674 O O . PRO A 1 84 ? -13.012 -30.871 -21.221 1.00 56.19 84 PRO A O 1
ATOM 677 N N . GLU A 1 85 ? -13.292 -32.720 -19.985 1.00 55.53 85 GLU A N 1
ATOM 678 C CA . GLU A 1 85 ? -12.204 -32.462 -19.029 1.00 55.53 85 GLU A CA 1
ATOM 679 C C . GLU A 1 85 ? -10.807 -32.611 -19.662 1.00 55.53 85 GLU A C 1
ATOM 681 O O . GLU A 1 85 ? -9.867 -31.954 -19.222 1.00 55.53 85 GLU A O 1
ATOM 686 N N . THR A 1 86 ? -10.653 -33.450 -20.695 1.00 56.94 86 THR A N 1
ATOM 687 C CA . THR A 1 86 ? -9.369 -33.656 -21.393 1.00 56.94 86 THR A CA 1
ATOM 688 C C . THR A 1 86 ? -9.185 -32.700 -22.568 1.00 56.94 86 THR A C 1
ATOM 690 O O . THR A 1 86 ? -8.054 -32.422 -22.972 1.00 56.94 86 THR A O 1
ATOM 693 N N . SER A 1 87 ? -10.288 -32.163 -23.095 1.00 65.31 87 SER A N 1
ATOM 694 C CA . SER A 1 87 ? -10.300 -31.289 -24.271 1.00 65.31 87 SER A CA 1
ATOM 695 C C . SER A 1 87 ? -10.325 -29.790 -23.936 1.00 65.31 87 SER A C 1
ATOM 697 O O . SER A 1 87 ? -10.134 -28.969 -24.833 1.00 65.31 87 SER A O 1
ATOM 699 N N . PHE A 1 88 ? -10.526 -29.397 -22.674 1.00 68.19 88 PHE A N 1
ATOM 700 C CA . PHE A 1 88 ? -10.524 -27.994 -22.246 1.00 68.19 88 PHE A CA 1
ATOM 701 C C . PHE A 1 88 ? -9.818 -27.818 -20.896 1.00 68.19 88 PHE A C 1
ATOM 703 O O . PHE A 1 88 ? -9.919 -28.653 -20.003 1.00 68.19 88 PHE A O 1
ATOM 710 N N . HIS A 1 89 ? -9.145 -26.685 -20.716 1.00 67.88 89 HIS A N 1
ATOM 711 C CA . HIS A 1 89 ? -8.572 -26.271 -19.438 1.00 67.88 89 HIS A CA 1
ATOM 712 C C . HIS A 1 89 ? -9.645 -25.666 -18.530 1.00 67.88 89 HIS A C 1
ATOM 714 O O . HIS A 1 89 ? -10.559 -24.993 -18.999 1.00 67.88 89 HIS A O 1
ATOM 720 N N . VAL A 1 90 ? -9.538 -25.846 -17.216 1.00 70.56 90 VAL A N 1
ATOM 721 C CA . VAL A 1 90 ? -10.416 -25.153 -16.261 1.00 70.56 90 VAL A CA 1
ATOM 722 C C . VAL A 1 90 ? -9.936 -23.713 -16.088 1.00 70.56 90 VAL A C 1
ATOM 724 O O . VAL A 1 90 ? -8.755 -23.467 -15.849 1.00 70.56 90 VAL A O 1
ATOM 727 N N . LEU A 1 91 ? -10.849 -22.748 -16.211 1.00 64.12 91 LEU A N 1
ATOM 728 C CA . LEU A 1 91 ? -10.540 -21.339 -15.999 1.00 64.12 91 LEU A CA 1
ATOM 729 C C . LEU A 1 91 ? -10.445 -21.042 -14.499 1.00 64.12 91 LEU A C 1
ATOM 731 O O . LEU A 1 91 ? -11.455 -20.864 -13.816 1.00 64.12 91 LEU A O 1
ATOM 735 N N . GLU A 1 92 ? -9.217 -20.926 -14.004 1.00 60.09 92 GLU A N 1
ATOM 736 C CA . GLU A 1 92 ? -8.921 -20.345 -12.694 1.00 60.09 92 GLU A CA 1
ATOM 737 C C . GLU A 1 92 ? -9.304 -18.850 -12.712 1.00 60.09 92 GLU A C 1
ATOM 739 O O . GLU A 1 92 ? -8.806 -18.045 -13.505 1.00 60.09 92 GLU A O 1
ATOM 744 N N . ARG A 1 93 ? -10.267 -18.474 -11.869 1.00 53.97 93 ARG A N 1
ATOM 745 C CA . ARG A 1 93 ? -10.944 -17.170 -11.890 1.00 53.97 93 ARG A CA 1
ATOM 746 C C 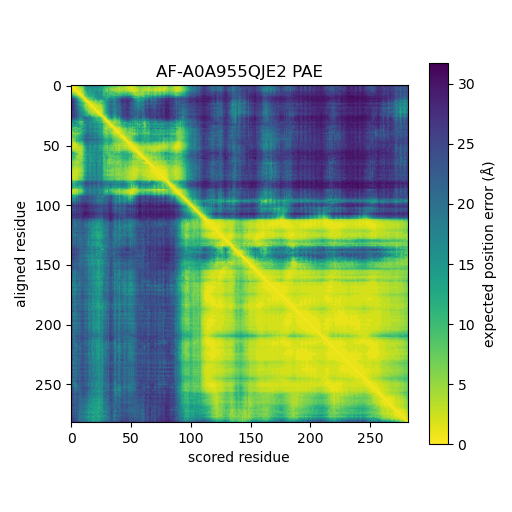. ARG A 1 93 ? -9.959 -16.018 -11.613 1.00 53.97 93 ARG A C 1
ATOM 748 O O . ARG A 1 93 ? -9.307 -15.990 -10.572 1.00 53.97 93 ARG A O 1
ATOM 755 N N . ARG A 1 94 ? -9.877 -15.022 -12.510 1.00 49.97 94 ARG A N 1
ATOM 756 C CA . ARG A 1 94 ? -9.022 -13.830 -12.317 1.00 49.97 94 ARG A CA 1
ATOM 757 C C . ARG A 1 94 ? -9.507 -12.977 -11.141 1.00 49.97 94 ARG A C 1
ATOM 759 O O . ARG A 1 94 ? -10.686 -12.636 -11.060 1.00 49.97 94 ARG A O 1
ATOM 766 N N . GLN A 1 95 ? -8.575 -12.569 -10.281 1.00 49.06 95 GLN A N 1
ATOM 767 C CA . GLN A 1 95 ? -8.827 -11.578 -9.233 1.00 49.06 95 GLN A CA 1
ATOM 768 C C . GLN A 1 95 ? -9.092 -10.204 -9.866 1.00 49.06 95 GLN A C 1
ATOM 770 O O . GLN A 1 95 ? -8.326 -9.753 -10.721 1.00 49.06 95 GLN A O 1
ATOM 775 N N . ALA A 1 96 ? -10.179 -9.545 -9.462 1.00 53.97 96 ALA A N 1
ATOM 776 C CA . ALA A 1 96 ? -10.550 -8.230 -9.969 1.00 53.97 96 ALA A CA 1
ATOM 777 C C . ALA A 1 96 ? -9.515 -7.157 -9.588 1.00 53.97 96 ALA A C 1
ATOM 779 O O . ALA A 1 96 ? -8.869 -7.219 -8.537 1.00 53.97 96 ALA A O 1
ATOM 780 N N . GLU A 1 97 ? -9.374 -6.126 -10.428 1.00 55.62 97 GLU A N 1
ATOM 781 C CA . GLU A 1 97 ? -8.663 -4.924 -10.007 1.00 55.62 97 GLU A CA 1
ATOM 782 C C . GLU A 1 97 ? -9.341 -4.325 -8.776 1.00 55.62 97 GLU A C 1
ATOM 784 O O . GLU A 1 97 ? -10.564 -4.223 -8.689 1.00 55.62 97 GLU A O 1
ATOM 789 N N . VAL A 1 98 ? -8.530 -3.858 -7.832 1.00 52.25 98 VAL A N 1
ATOM 790 C CA . VAL A 1 98 ? -9.025 -3.127 -6.668 1.00 52.25 98 VAL A CA 1
ATOM 791 C C . VAL A 1 98 ? -9.606 -1.825 -7.193 1.00 52.25 98 VAL A C 1
ATOM 793 O O . VAL A 1 98 ? -8.878 -0.952 -7.642 1.00 52.25 98 VAL A O 1
ATOM 796 N N . THR A 1 99 ? -10.922 -1.673 -7.240 1.00 52.47 99 THR A N 1
ATOM 797 C CA . THR A 1 99 ? -11.501 -0.381 -7.615 1.00 52.47 99 THR A CA 1
ATOM 798 C C . THR A 1 99 ? -11.302 0.581 -6.455 1.00 52.47 99 THR A C 1
ATOM 800 O O . THR A 1 99 ? -11.763 0.305 -5.343 1.00 52.47 99 THR A O 1
ATOM 803 N N . GLY A 1 100 ? -10.647 1.713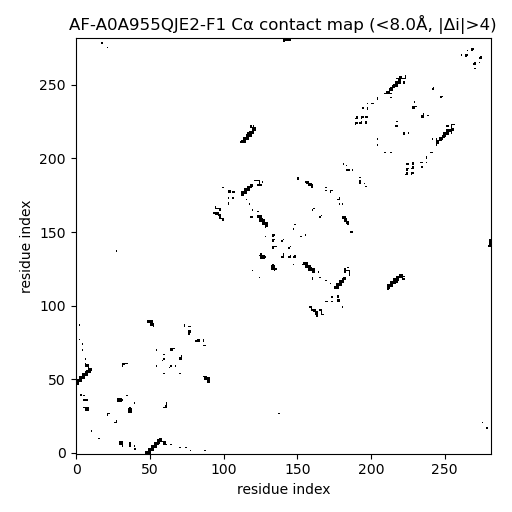 -6.712 1.00 44.72 100 GLY A N 1
ATOM 804 C CA . GLY A 1 100 ? -10.778 2.866 -5.834 1.00 44.72 100 GLY A CA 1
ATOM 805 C C . GLY A 1 100 ? -12.264 3.212 -5.711 1.00 44.72 100 GLY A C 1
ATOM 806 O O . GLY A 1 100 ? -12.967 3.285 -6.713 1.00 44.72 100 GLY A O 1
ATOM 807 N N . SER A 1 101 ? -12.728 3.335 -4.470 1.00 47.81 101 SER A N 1
ATOM 808 C CA . SER A 1 101 ? -13.933 4.067 -4.055 1.00 47.81 101 SER A CA 1
ATOM 809 C C . SER A 1 101 ? -15.363 3.569 -4.349 1.00 47.81 101 SER A C 1
ATOM 811 O O . SER A 1 101 ? -16.286 4.347 -4.138 1.00 47.81 101 SER A O 1
ATOM 813 N N . THR A 1 102 ? -15.660 2.302 -4.681 1.00 46.91 102 THR A N 1
ATOM 814 C CA . THR A 1 102 ? -17.089 1.865 -4.629 1.00 46.91 102 THR A CA 1
ATOM 815 C C . THR A 1 102 ? -17.376 0.472 -4.078 1.00 46.91 102 THR A C 1
ATOM 817 O O . THR A 1 102 ? -18.312 0.350 -3.295 1.00 46.91 102 THR A O 1
ATOM 820 N N . ALA A 1 103 ? -16.607 -0.574 -4.388 1.00 46.81 103 ALA A N 1
ATOM 821 C CA . ALA A 1 103 ? -16.944 -1.922 -3.900 1.00 46.81 103 ALA A CA 1
ATOM 822 C C . ALA A 1 103 ? -16.768 -2.071 -2.373 1.00 46.81 103 ALA A C 1
ATOM 824 O O . ALA A 1 103 ? -17.682 -2.508 -1.677 1.00 46.81 103 ALA A O 1
ATOM 825 N N . TYR A 1 104 ? -15.629 -1.621 -1.833 1.00 48.75 104 TYR A N 1
ATOM 826 C CA . TYR A 1 104 ? -15.338 -1.696 -0.393 1.00 48.75 104 TYR A CA 1
ATOM 827 C C . TYR A 1 104 ? -16.037 -0.599 0.422 1.00 48.75 104 TYR A C 1
ATOM 829 O O . TYR A 1 104 ? -16.365 -0.805 1.587 1.00 48.75 104 TYR A O 1
ATOM 837 N N . GLN A 1 105 ? -16.305 0.555 -0.198 1.00 46.91 105 GLN A N 1
ATOM 838 C CA . GLN A 1 105 ? -17.010 1.672 0.437 1.00 46.91 105 GLN A CA 1
ATOM 839 C C . GLN A 1 105 ? -18.539 1.511 0.408 1.00 46.91 105 GLN A C 1
ATOM 841 O O . GLN A 1 105 ? -19.202 2.030 1.293 1.00 46.91 105 GLN A O 1
ATOM 846 N N . LYS A 1 106 ? -19.147 0.759 -0.525 1.00 42.38 106 LYS A N 1
ATOM 847 C CA . LYS A 1 106 ? -20.617 0.573 -0.536 1.00 42.38 106 LYS A CA 1
ATOM 848 C C . LYS A 1 106 ? -21.156 -0.266 0.628 1.00 42.38 106 LYS A C 1
ATOM 850 O O . LYS A 1 106 ? -22.350 -0.207 0.898 1.00 42.38 106 LYS A O 1
ATOM 855 N N . ARG A 1 107 ? -20.299 -0.988 1.360 1.00 47.84 107 ARG A N 1
ATOM 856 C CA . ARG A 1 107 ? -20.662 -1.607 2.651 1.00 47.84 107 ARG A CA 1
ATOM 857 C C . ARG A 1 107 ? -20.506 -0.650 3.849 1.00 47.84 107 ARG A C 1
ATOM 859 O O . ARG A 1 107 ? -20.741 -1.069 4.976 1.00 47.84 107 ARG A O 1
ATOM 866 N N . ALA A 1 108 ? -20.164 0.625 3.623 1.00 44.00 108 ALA A N 1
ATOM 867 C CA . ALA A 1 108 ? -19.995 1.671 4.644 1.00 44.00 108 ALA A CA 1
ATOM 868 C C . ALA A 1 108 ? -21.316 2.247 5.196 1.00 44.00 108 ALA A C 1
ATOM 870 O O . ALA A 1 108 ? -21.372 3.413 5.578 1.00 44.00 108 ALA A O 1
ATOM 871 N N . LEU A 1 109 ? -22.387 1.451 5.239 1.00 47.94 109 LEU A N 1
ATOM 872 C CA . LEU A 1 109 ? -23.625 1.869 5.904 1.00 47.94 109 LEU A CA 1
ATOM 873 C C . LEU A 1 109 ? -23.575 1.676 7.429 1.00 47.94 109 LEU A C 1
ATOM 875 O O . LEU A 1 109 ? -24.374 2.298 8.120 1.00 47.94 109 LEU A O 1
ATOM 879 N N . ASP A 1 110 ? -22.603 0.923 7.958 1.00 57.09 110 ASP A N 1
ATOM 880 C CA . ASP A 1 110 ? -22.319 0.880 9.399 1.00 57.09 110 ASP A CA 1
ATOM 881 C C . ASP A 1 110 ? -21.186 1.845 9.753 1.00 57.09 110 ASP A C 1
ATOM 883 O O . ASP A 1 110 ? -20.005 1.551 9.540 1.00 57.09 110 ASP A O 1
ATOM 887 N N . LYS A 1 111 ? -21.552 2.997 10.325 1.00 62.69 111 LYS A N 1
ATOM 888 C CA . LYS A 1 111 ? -20.612 4.027 10.805 1.00 62.69 111 LYS A CA 1
ATOM 889 C C . LYS A 1 111 ? -19.730 3.562 11.972 1.00 62.69 111 LYS A C 1
ATOM 891 O O . LYS A 1 111 ? -18.751 4.231 12.276 1.00 62.69 111 LYS A O 1
ATOM 896 N N . ASP A 1 112 ? -20.022 2.405 12.560 1.00 77.88 112 ASP A N 1
ATOM 897 C CA . ASP A 1 112 ? -19.360 1.919 13.776 1.00 77.88 112 ASP A CA 1
ATOM 898 C C . ASP A 1 112 ? -18.208 0.937 13.503 1.00 77.88 112 ASP A C 1
ATOM 900 O O . ASP A 1 112 ? -17.498 0.511 14.419 1.00 77.88 112 ASP A O 1
ATOM 904 N N . ARG A 1 113 ? -17.991 0.542 12.241 1.00 89.00 113 ARG A N 1
ATOM 905 C CA . ARG A 1 113 ? -16.981 -0.473 11.912 1.00 89.00 113 ARG A CA 1
ATOM 906 C C . ARG A 1 113 ? -15.560 0.079 12.033 1.00 89.00 113 ARG A C 1
ATOM 908 O O . ARG A 1 113 ? -15.293 1.193 11.591 1.00 89.00 113 ARG A O 1
ATOM 915 N N . PRO A 1 114 ? -14.602 -0.705 12.555 1.00 93.56 114 PRO A N 1
ATOM 916 C CA . PRO A 1 114 ? -13.208 -0.282 12.621 1.00 93.56 114 PRO A CA 1
ATOM 917 C C . PRO A 1 114 ? -12.641 -0.019 11.220 1.00 93.56 114 PRO A C 1
ATOM 919 O O . PRO A 1 114 ? -12.908 -0.769 10.277 1.00 93.56 114 PRO A O 1
ATOM 922 N N . VAL A 1 115 ? -11.807 1.008 11.096 1.00 95.31 115 VAL A N 1
ATOM 923 C CA . VAL A 1 115 ? -11.081 1.325 9.863 1.00 95.31 115 VAL A CA 1
ATOM 924 C C . VAL A 1 115 ? -9.794 0.508 9.798 1.00 95.31 115 VAL A C 1
ATOM 926 O O . VAL A 1 115 ? -9.104 0.337 10.805 1.00 95.31 115 VAL A O 1
ATOM 929 N N . VAL A 1 116 ? -9.448 -0.002 8.616 1.00 96.88 116 VAL A N 1
ATOM 930 C CA . VAL A 1 116 ? -8.166 -0.665 8.360 1.00 96.88 116 VAL A CA 1
ATOM 931 C C . VAL A 1 116 ? -7.495 -0.101 7.114 1.00 96.88 116 VAL A C 1
ATOM 933 O O . VAL A 1 116 ? -8.039 -0.153 6.015 1.00 96.88 116 VAL A O 1
ATOM 936 N N . TYR A 1 117 ? -6.283 0.408 7.293 1.00 97.75 117 TYR A N 1
ATOM 937 C CA . TYR A 1 117 ? -5.376 0.753 6.211 1.00 97.75 117 TYR A CA 1
ATOM 938 C C . TYR A 1 117 ? -4.683 -0.499 5.686 1.00 97.75 117 TYR A C 1
ATOM 940 O O . TYR A 1 117 ? -4.178 -1.295 6.478 1.00 97.75 117 TYR A O 1
ATOM 948 N N . VAL A 1 118 ? -4.613 -0.648 4.364 1.00 96.94 118 VAL A N 1
ATOM 949 C CA . VAL A 1 118 ? -3.835 -1.710 3.709 1.00 96.94 118 VAL A CA 1
ATOM 950 C C . VAL A 1 118 ? -2.740 -1.078 2.863 1.00 96.94 118 VAL A C 1
ATOM 952 O O . VAL A 1 118 ? -3.027 -0.434 1.852 1.00 96.94 118 VAL A O 1
ATOM 955 N N . LEU A 1 119 ? -1.489 -1.261 3.291 1.00 97.50 119 LEU A N 1
ATOM 956 C CA . LEU A 1 119 ? -0.306 -0.757 2.600 1.00 97.50 119 LEU A CA 1
ATOM 957 C C . LEU A 1 119 ? 0.376 -1.897 1.838 1.00 97.50 119 LEU A C 1
ATOM 959 O O . LEU A 1 119 ? 0.748 -2.904 2.456 1.00 97.50 119 LEU A O 1
ATOM 963 N N . PRO A 1 120 ? 0.580 -1.750 0.522 1.00 93.81 120 PRO A N 1
ATOM 964 C CA . PRO A 1 120 ? 1.304 -2.729 -0.261 1.00 93.81 120 PRO A CA 1
ATOM 965 C C . PRO A 1 120 ? 2.819 -2.653 -0.008 1.00 93.81 120 PRO A C 1
ATOM 967 O O . PRO A 1 120 ? 3.317 -1.756 0.668 1.00 93.81 120 PRO A O 1
ATOM 970 N N . GLY A 1 121 ? 3.556 -3.615 -0.561 1.00 89.31 121 GLY A N 1
ATOM 971 C CA . GLY A 1 121 ? 5.018 -3.609 -0.605 1.00 89.31 121 GLY A CA 1
ATOM 972 C C . GLY A 1 121 ? 5.594 -2.761 -1.742 1.00 89.31 121 GLY A C 1
ATOM 973 O O . GLY A 1 121 ? 4.872 -2.094 -2.486 1.00 89.31 121 GLY A O 1
ATOM 974 N N . THR A 1 122 ? 6.918 -2.834 -1.911 1.00 83.94 122 THR A N 1
ATOM 975 C CA . THR A 1 122 ? 7.633 -2.241 -3.054 1.00 83.94 122 THR A CA 1
ATOM 976 C C . THR A 1 122 ? 7.005 -2.695 -4.362 1.00 83.94 122 THR A C 1
ATOM 978 O O . THR A 1 122 ? 6.676 -3.870 -4.500 1.00 83.94 122 THR A O 1
ATOM 981 N N . MET A 1 123 ? 6.813 -1.765 -5.305 1.00 84.88 123 MET A N 1
ATOM 982 C CA . MET A 1 123 ? 6.170 -2.035 -6.598 1.00 84.88 123 MET A CA 1
ATOM 983 C C . MET A 1 123 ? 4.732 -2.573 -6.507 1.00 84.88 123 MET A C 1
ATOM 985 O O . MET A 1 123 ? 4.168 -3.005 -7.507 1.00 84.88 123 MET A O 1
ATOM 989 N N . GLY A 1 124 ? 4.111 -2.512 -5.325 1.00 83.44 124 GLY A N 1
ATOM 990 C CA . GLY A 1 124 ? 2.777 -3.040 -5.057 1.00 83.44 124 GLY A CA 1
ATOM 991 C C . GLY A 1 124 ? 1.624 -2.072 -5.356 1.00 83.44 124 GLY A C 1
ATOM 992 O O . GLY A 1 124 ? 0.467 -2.444 -5.158 1.00 83.44 124 GLY A O 1
ATOM 993 N N . SER A 1 125 ? 1.924 -0.855 -5.823 1.00 88.12 125 SER A N 1
ATOM 994 C CA . SER A 1 125 ? 0.945 0.170 -6.211 1.00 88.12 125 SER A CA 1
ATOM 995 C C . SER A 1 125 ? 1.039 0.464 -7.702 1.00 88.12 125 SER A C 1
ATOM 997 O O . SER A 1 125 ? 2.142 0.665 -8.212 1.00 88.12 125 SER A O 1
ATOM 999 N N . HIS A 1 126 ? -0.102 0.574 -8.381 1.00 86.69 126 HIS A N 1
ATOM 1000 C CA . HIS A 1 126 ? -0.163 1.178 -9.710 1.00 86.69 126 HIS A CA 1
ATOM 1001 C C . HIS A 1 126 ? 0.276 2.644 -9.645 1.00 86.69 126 HIS A C 1
ATOM 1003 O O . HIS A 1 126 ? -0.115 3.374 -8.729 1.00 86.69 126 HIS A O 1
ATOM 1009 N N . LEU A 1 127 ? 1.074 3.057 -10.630 1.00 88.31 127 LEU A N 1
ATOM 1010 C CA . LEU A 1 127 ? 1.538 4.427 -10.821 1.00 88.31 127 LEU A CA 1
ATOM 1011 C C . LEU A 1 127 ? 1.042 4.934 -12.170 1.00 88.31 127 LEU A C 1
ATOM 1013 O O . LEU A 1 127 ? 1.134 4.218 -13.174 1.00 88.31 127 LEU A O 1
ATOM 1017 N N . LYS A 1 128 ? 0.556 6.171 -12.184 1.00 87.19 128 LYS A N 1
ATOM 1018 C CA . LYS A 1 128 ? 0.141 6.880 -13.392 1.00 87.19 128 LYS A CA 1
ATOM 1019 C C . LYS A 1 128 ? 0.948 8.155 -13.588 1.00 87.19 128 LYS A C 1
ATOM 1021 O O . LYS A 1 128 ? 1.399 8.739 -12.608 1.00 87.19 128 LYS A O 1
ATOM 1026 N N . VAL A 1 129 ? 1.103 8.577 -14.837 1.00 84.12 129 VAL A N 1
ATOM 1027 C CA . VAL A 1 129 ? 1.674 9.873 -15.226 1.00 84.12 129 VAL A CA 1
ATOM 1028 C C . VAL A 1 129 ? 0.565 10.670 -15.902 1.00 84.12 129 VAL A C 1
ATOM 1030 O O . VAL A 1 129 ? 0.029 10.232 -16.923 1.00 84.12 129 VAL A O 1
ATOM 1033 N N . GLY A 1 130 ? 0.159 11.792 -15.303 1.00 84.12 130 GLY A N 1
ATOM 1034 C CA . GLY A 1 130 ? -1.099 12.452 -15.660 1.00 84.12 130 GLY A CA 1
ATOM 1035 C C . GLY A 1 130 ? -2.293 11.506 -15.467 1.00 84.12 130 GLY A C 1
ATOM 1036 O O . GLY A 1 130 ? -2.562 11.041 -14.353 1.00 84.12 130 GLY A O 1
ATOM 1037 N N . ASP A 1 131 ? -2.984 11.185 -16.561 1.00 79.62 131 ASP A N 1
ATOM 1038 C CA . ASP A 1 131 ? -4.104 10.231 -16.576 1.00 79.62 131 ASP A CA 1
ATOM 1039 C C . ASP A 1 131 ? -3.747 8.856 -17.146 1.00 79.62 131 ASP A C 1
ATOM 1041 O O . ASP A 1 131 ? -4.584 7.955 -17.143 1.00 79.62 131 ASP A O 1
ATOM 1045 N N . ASN A 1 132 ? -2.498 8.656 -17.570 1.00 77.12 132 ASN A N 1
ATOM 1046 C CA . ASN A 1 132 ? -2.066 7.388 -18.136 1.00 77.12 132 ASN A CA 1
ATOM 1047 C C . ASN A 1 132 ? -1.463 6.482 -17.061 1.00 77.12 132 ASN A C 1
ATOM 1049 O O . ASN A 1 132 ? -0.438 6.831 -16.467 1.00 77.12 132 ASN A O 1
ATOM 1053 N N . ARG A 1 133 ? -2.059 5.312 -16.809 1.00 80.00 133 ARG A N 1
ATOM 1054 C CA . ARG A 1 133 ? -1.430 4.288 -15.964 1.00 80.00 133 ARG A CA 1
ATOM 1055 C C . ARG A 1 133 ? -0.197 3.757 -16.693 1.00 80.00 133 ARG A C 1
ATOM 1057 O O . ARG A 1 133 ? -0.280 3.390 -17.851 1.00 80.00 133 ARG A O 1
ATOM 1064 N N . VAL A 1 134 ? 0.940 3.717 -16.003 1.00 74.06 134 VAL A N 1
ATOM 1065 C CA . VAL A 1 134 ? 2.209 3.253 -16.588 1.00 74.06 134 VAL A CA 1
ATOM 1066 C C . VAL A 1 134 ? 2.688 1.972 -15.909 1.00 74.06 134 VAL A C 1
ATOM 1068 O O . VAL A 1 134 ? 3.108 1.028 -16.571 1.00 74.06 134 VAL A O 1
ATOM 1071 N N . TRP A 1 135 ? 2.617 1.894 -14.574 1.00 74.25 135 TRP A N 1
ATOM 1072 C CA . TRP A 1 135 ? 3.076 0.696 -13.863 1.00 74.25 135 TRP A CA 1
ATOM 1073 C C . TRP A 1 135 ? 2.051 -0.440 -13.929 1.00 74.25 135 TRP A C 1
ATOM 1075 O O . TRP A 1 135 ? 0.903 -0.288 -13.490 1.00 74.25 135 TRP A O 1
ATOM 1085 N N . LEU A 1 136 ? 2.515 -1.585 -14.441 1.00 62.09 136 LEU A N 1
ATOM 1086 C CA . LEU A 1 136 ? 1.706 -2.740 -14.846 1.00 62.09 136 LEU A CA 1
ATOM 1087 C C . LEU A 1 136 ? 0.610 -2.402 -15.869 1.00 62.09 136 LEU A C 1
ATOM 1089 O O . LEU A 1 136 ? -0.365 -3.143 -15.992 1.00 62.09 136 LEU A O 1
ATOM 1093 N N . ASP A 1 137 ? 0.793 -1.321 -16.631 1.00 57.81 137 ASP A N 1
ATOM 1094 C CA . ASP A 1 137 ? 0.131 -1.164 -17.920 1.00 57.81 137 ASP A CA 1
ATOM 1095 C C . ASP A 1 137 ? 0.972 -1.886 -18.978 1.00 57.81 137 ASP A C 1
ATOM 1097 O O . ASP A 1 137 ? 2.130 -1.553 -19.237 1.00 57.81 137 ASP A O 1
ATOM 1101 N N . LYS A 1 138 ? 0.404 -2.952 -19.538 1.00 52.16 138 LYS A N 1
ATOM 1102 C CA . LYS A 1 138 ? 1.126 -3.915 -20.376 1.00 52.16 138 LYS A CA 1
ATOM 1103 C C . LYS A 1 138 ? 1.578 -3.320 -21.707 1.00 52.16 138 LYS A C 1
ATOM 1105 O O . LYS A 1 138 ? 2.598 -3.774 -22.231 1.00 52.16 138 LYS A O 1
ATOM 1110 N N . TRP A 1 139 ? 0.827 -2.353 -22.237 1.00 46.53 139 TRP A N 1
ATOM 1111 C CA . TRP A 1 139 ? 1.123 -1.674 -23.498 1.00 46.53 139 TRP A CA 1
ATOM 1112 C C . TRP A 1 139 ? 2.205 -0.628 -23.299 1.00 46.53 139 TRP A C 1
ATOM 1114 O O . TRP A 1 139 ? 3.156 -0.561 -24.075 1.00 46.53 139 TRP A O 1
ATOM 1124 N N . ASP A 1 140 ? 2.109 0.128 -22.211 1.00 51.81 140 ASP A N 1
ATOM 1125 C CA . ASP A 1 140 ? 3.085 1.160 -21.901 1.00 51.81 140 ASP A CA 1
ATOM 1126 C C . ASP A 1 140 ? 4.445 0.563 -21.525 1.00 51.81 140 ASP A C 1
ATOM 1128 O O . ASP A 1 140 ? 5.468 1.023 -22.028 1.00 51.81 140 ASP A O 1
ATOM 1132 N N . LEU A 1 141 ? 4.473 -0.518 -20.735 1.00 56.88 141 LEU A N 1
ATOM 1133 C CA . LEU A 1 141 ? 5.709 -1.254 -20.440 1.00 56.88 141 LEU A CA 1
ATOM 1134 C C . LEU A 1 141 ? 6.353 -1.853 -21.700 1.00 56.88 141 LEU A C 1
ATOM 1136 O O . LEU A 1 141 ? 7.569 -1.925 -21.763 1.00 56.88 141 LEU A O 1
ATOM 1140 N N . ALA A 1 142 ? 5.566 -2.251 -22.708 1.00 47.19 142 ALA A N 1
ATOM 1141 C CA . ALA A 1 142 ? 6.082 -2.805 -23.966 1.00 47.19 142 ALA A CA 1
ATOM 1142 C C . ALA A 1 142 ? 6.787 -1.781 -24.868 1.00 47.19 142 ALA A C 1
ATOM 1144 O O . ALA A 1 142 ? 7.528 -2.180 -25.759 1.00 47.19 142 ALA A O 1
ATOM 1145 N N . MET A 1 143 ? 6.500 -0.490 -24.677 1.00 52.47 143 MET A N 1
ATOM 1146 C CA . MET A 1 143 ? 7.000 0.620 -25.498 1.00 52.47 143 MET A CA 1
ATOM 1147 C C . MET A 1 143 ? 8.048 1.466 -24.752 1.00 52.47 143 MET A C 1
ATOM 1149 O O . MET A 1 143 ? 8.137 2.682 -24.954 1.00 52.47 143 MET A O 1
ATOM 1153 N N . GLY A 1 144 ? 8.792 0.869 -23.818 1.00 57.38 144 GLY A N 1
ATOM 1154 C CA . GLY A 1 144 ? 9.800 1.588 -23.038 1.00 57.38 144 GLY A CA 1
ATOM 1155 C C . GLY A 1 144 ? 9.222 2.438 -21.894 1.00 57.38 144 GLY A C 1
ATOM 1156 O O . GLY A 1 144 ? 9.838 3.428 -21.475 1.00 57.38 144 GLY A O 1
ATOM 1157 N N . GLY A 1 145 ? 8.008 2.134 -21.423 1.00 58.06 145 GLY A N 1
ATOM 1158 C CA . GLY A 1 145 ? 7.261 2.915 -20.433 1.00 58.06 145 GLY A CA 1
ATOM 1159 C C . GLY A 1 145 ? 7.946 3.048 -19.077 1.00 58.06 145 GLY A C 1
ATOM 1160 O O . GLY A 1 145 ? 7.678 4.022 -18.367 1.00 58.06 145 GLY A O 1
ATOM 1161 N N . LEU A 1 146 ? 8.902 2.176 -18.728 1.00 66.50 146 LEU A N 1
ATOM 1162 C CA . LEU A 1 146 ? 9.687 2.361 -17.501 1.00 66.50 146 LEU A CA 1
ATOM 1163 C C . LEU A 1 146 ? 10.520 3.648 -17.547 1.00 66.50 146 LEU A C 1
ATOM 1165 O O . LEU A 1 146 ? 10.727 4.281 -16.508 1.00 66.50 146 LEU A O 1
ATOM 1169 N N . LYS A 1 147 ? 10.912 4.126 -18.740 1.00 69.44 147 LYS A N 1
ATOM 1170 C CA . LYS A 1 147 ? 11.583 5.431 -18.904 1.00 69.44 147 LYS A CA 1
ATOM 1171 C C . LYS A 1 147 ? 10.692 6.597 -18.466 1.00 69.44 147 LYS A C 1
ATOM 1173 O O . LYS A 1 147 ? 11.226 7.615 -18.020 1.00 69.44 147 LYS A O 1
ATOM 1178 N N . LYS A 1 148 ? 9.362 6.450 -18.545 1.00 64.88 148 LYS A N 1
ATOM 1179 C CA . LYS A 1 148 ? 8.386 7.434 -18.039 1.00 64.88 148 LYS A CA 1
ATOM 1180 C C . LYS A 1 148 ? 8.294 7.419 -16.509 1.00 64.88 148 LYS A C 1
ATOM 1182 O O . LYS A 1 148 ? 7.843 8.391 -15.919 1.00 64.88 148 LYS A O 1
ATOM 1187 N N . LEU A 1 149 ? 8.761 6.348 -15.862 1.00 74.12 149 LEU A N 1
ATOM 1188 C CA . LEU A 1 149 ? 8.797 6.188 -14.408 1.00 74.12 149 LEU A CA 1
ATOM 1189 C C . LEU A 1 149 ? 10.177 6.465 -13.803 1.00 74.12 149 LEU A C 1
ATOM 1191 O O . LEU A 1 149 ? 10.419 6.086 -12.656 1.00 74.12 149 LEU A O 1
ATOM 1195 N N . LYS A 1 150 ? 11.070 7.180 -14.497 1.00 81.56 150 LYS A N 1
ATOM 1196 C CA . LYS A 1 150 ? 12.291 7.701 -13.861 1.00 81.56 150 LYS A CA 1
ATOM 1197 C C . LYS A 1 150 ? 11.939 8.461 -12.582 1.00 81.56 150 LYS A C 1
ATOM 1199 O O . LYS A 1 150 ? 10.922 9.148 -12.529 1.00 81.56 150 LYS A O 1
ATOM 1204 N N . VAL A 1 151 ? 12.793 8.376 -11.563 1.00 83.31 151 VAL A N 1
ATOM 1205 C CA . VAL A 1 151 ? 12.582 9.103 -10.295 1.00 83.31 151 VAL A CA 1
ATOM 1206 C C . VAL A 1 151 ? 12.451 10.618 -10.517 1.00 83.31 151 VAL A C 1
ATOM 1208 O O . VAL A 1 151 ? 11.754 11.295 -9.779 1.00 83.31 151 VAL A O 1
ATOM 1211 N N . THR A 1 152 ? 13.060 11.136 -11.588 1.00 84.94 152 THR A N 1
ATOM 1212 C CA . THR A 1 152 ? 12.990 12.542 -12.010 1.00 84.94 152 THR A CA 1
ATOM 1213 C C . THR A 1 152 ? 11.763 12.885 -12.859 1.00 84.94 152 THR A C 1
ATOM 1215 O O . THR A 1 152 ? 11.622 14.033 -13.277 1.00 84.94 152 THR A O 1
ATOM 1218 N N . ALA A 1 153 ? 10.906 11.914 -13.181 1.00 84.38 153 ALA A N 1
ATOM 1219 C CA . ALA A 1 153 ? 9.711 12.155 -13.977 1.00 84.38 153 ALA A CA 1
ATOM 1220 C C . ALA A 1 153 ? 8.709 13.005 -13.189 1.00 84.38 153 ALA A C 1
ATOM 1222 O O . ALA A 1 153 ? 8.410 12.721 -12.028 1.00 84.38 153 ALA A O 1
ATOM 1223 N N . ALA A 1 154 ? 8.187 14.043 -13.839 1.00 83.00 154 ALA A N 1
ATOM 1224 C CA . ALA A 1 154 ? 7.164 14.896 -13.261 1.00 83.00 154 ALA A CA 1
ATOM 1225 C C . ALA A 1 154 ? 5.792 14.206 -13.290 1.00 83.00 154 ALA A C 1
ATOM 1227 O O . ALA A 1 154 ? 5.519 13.369 -14.148 1.00 83.00 154 ALA A O 1
ATOM 1228 N N . ASP A 1 155 ? 4.926 14.613 -12.366 1.00 87.25 155 ASP A N 1
ATOM 1229 C CA . ASP A 1 155 ? 3.508 14.245 -12.325 1.00 87.25 155 ASP A CA 1
ATOM 1230 C C . ASP A 1 155 ? 3.195 12.742 -12.252 1.00 87.25 155 ASP A C 1
ATOM 1232 O O . ASP A 1 155 ? 2.180 12.265 -12.765 1.00 87.25 155 ASP A O 1
ATOM 1236 N N . VAL A 1 156 ? 4.059 11.978 -11.585 1.00 89.44 156 VAL A N 1
ATOM 1237 C CA . VAL A 1 156 ? 3.758 10.582 -11.276 1.00 89.44 156 VAL A CA 1
ATOM 1238 C C . VAL A 1 156 ? 2.969 10.503 -9.980 1.00 89.44 156 VAL A C 1
ATOM 1240 O O . VAL A 1 156 ? 3.356 11.088 -8.968 1.00 89.44 156 VAL A O 1
ATOM 1243 N N . ARG A 1 157 ? 1.855 9.774 -10.003 1.00 91.31 157 ARG A N 1
ATOM 1244 C CA . ARG A 1 157 ? 0.962 9.633 -8.853 1.00 91.31 157 ARG A CA 1
ATOM 1245 C C . ARG A 1 157 ? 0.621 8.167 -8.604 1.00 91.31 157 ARG A C 1
ATOM 1247 O O . ARG A 1 157 ? 0.346 7.437 -9.562 1.00 91.31 157 ARG A O 1
ATOM 1254 N N . PRO A 1 158 ? 0.598 7.726 -7.337 1.00 92.50 158 PRO A N 1
ATOM 1255 C CA . PRO A 1 158 ? 0.036 6.434 -6.995 1.00 92.50 158 PRO A CA 1
ATOM 1256 C C . PRO A 1 158 ? -1.478 6.451 -7.201 1.00 92.50 158 PRO A C 1
ATOM 1258 O O . PRO A 1 158 ? -2.143 7.449 -6.932 1.00 92.50 158 PRO A O 1
ATOM 1261 N N . GLU A 1 159 ? -2.021 5.337 -7.678 1.00 87.88 159 GLU A N 1
ATOM 1262 C CA . GLU A 1 159 ? -3.459 5.196 -7.911 1.00 87.88 159 GLU A CA 1
ATOM 1263 C C . GLU A 1 159 ? -4.092 4.256 -6.879 1.00 87.88 159 GLU A C 1
ATOM 1265 O O . GLU A 1 159 ? -4.978 4.648 -6.125 1.00 87.88 159 GLU A O 1
ATOM 1270 N N . LYS A 1 160 ? -3.629 3.003 -6.832 1.00 86.56 160 LYS A N 1
ATOM 1271 C CA . LYS A 1 160 ? -4.204 1.939 -5.996 1.00 86.56 160 LYS A CA 1
ATOM 1272 C C . LYS A 1 160 ? -3.247 0.751 -5.851 1.00 86.56 160 LYS A C 1
ATOM 1274 O O . LYS A 1 160 ? -2.397 0.561 -6.725 1.00 86.56 160 LYS A O 1
ATOM 1279 N N . PRO A 1 161 ? -3.385 -0.077 -4.798 1.00 86.19 161 PRO A N 1
ATOM 1280 C CA . PRO A 1 161 ? -2.691 -1.357 -4.732 1.00 86.19 161 PRO A CA 1
ATOM 1281 C C . PRO A 1 161 ? -3.070 -2.268 -5.906 1.00 86.19 161 PRO A C 1
ATOM 1283 O O . PRO A 1 161 ? -4.200 -2.233 -6.397 1.00 86.19 161 PRO A O 1
ATOM 1286 N N . ILE A 1 162 ? -2.127 -3.098 -6.344 1.00 78.00 162 ILE A N 1
ATOM 1287 C CA . ILE A 1 162 ? -2.319 -4.009 -7.478 1.00 78.00 162 ILE A CA 1
ATOM 1288 C C . ILE A 1 162 ? -3.328 -5.108 -7.125 1.00 78.00 162 ILE A C 1
ATOM 1290 O O . ILE A 1 162 ? -3.191 -5.802 -6.116 1.00 78.00 162 ILE A O 1
ATOM 1294 N N . GLY A 1 163 ? -4.338 -5.297 -7.978 1.00 71.50 163 GLY A N 1
ATOM 1295 C CA . GLY A 1 163 ? -5.452 -6.203 -7.692 1.00 71.50 163 GLY A CA 1
ATOM 1296 C C . GLY A 1 163 ? -5.043 -7.650 -7.452 1.00 71.50 163 GLY A C 1
ATOM 1297 O O . GLY A 1 163 ? -5.402 -8.213 -6.422 1.00 71.50 163 GLY A O 1
ATOM 1298 N N . SER A 1 164 ? -4.207 -8.207 -8.328 1.00 70.94 164 SER A N 1
ATOM 1299 C CA . SER A 1 164 ? -3.753 -9.602 -8.251 1.00 70.94 164 SER A CA 1
ATOM 1300 C C . SER A 1 164 ? -3.029 -9.975 -6.952 1.00 70.94 164 SER A C 1
ATOM 1302 O O . SER A 1 164 ? -2.945 -11.154 -6.627 1.00 70.94 164 SER A O 1
ATOM 1304 N N . GLY A 1 165 ? -2.484 -8.995 -6.222 1.00 70.56 165 GLY A N 1
ATOM 1305 C CA . GLY A 1 165 ? -1.803 -9.233 -4.949 1.00 70.56 165 GLY A CA 1
ATOM 1306 C C . GLY A 1 165 ? -2.655 -8.937 -3.715 1.00 70.56 165 GLY A C 1
ATOM 1307 O O . GLY A 1 165 ? -2.494 -9.592 -2.689 1.00 70.56 165 GLY A O 1
ATOM 1308 N N . TYR A 1 166 ? -3.543 -7.940 -3.783 1.00 82.19 166 TYR A N 1
ATOM 1309 C CA . TYR A 1 166 ? -4.178 -7.381 -2.581 1.00 82.19 166 TYR A CA 1
ATOM 1310 C C . TYR A 1 166 ? -5.707 -7.489 -2.565 1.00 82.19 166 TYR A C 1
ATOM 1312 O O . TYR A 1 166 ? -6.308 -7.261 -1.512 1.00 82.19 166 TYR A O 1
ATOM 1320 N N . HIS A 1 167 ? -6.351 -7.843 -3.683 1.00 81.56 167 HIS A N 1
ATOM 1321 C CA . HIS A 1 167 ? -7.813 -7.865 -3.790 1.00 81.56 167 HIS A CA 1
ATOM 1322 C C . HIS A 1 167 ? -8.460 -8.811 -2.775 1.00 81.56 167 HIS A C 1
ATOM 1324 O O . HIS A 1 167 ? -9.303 -8.370 -1.995 1.00 81.56 167 HIS A O 1
ATOM 1330 N N . ALA A 1 168 ? -8.014 -10.070 -2.726 1.00 80.44 168 ALA A N 1
ATOM 1331 C CA . ALA A 1 168 ? -8.576 -11.082 -1.829 1.00 80.44 168 ALA A CA 1
ATOM 1332 C C . ALA A 1 168 ? -8.456 -10.685 -0.345 1.00 80.44 168 ALA A C 1
ATOM 1334 O O . ALA A 1 168 ? -9.402 -10.835 0.427 1.00 80.44 168 ALA A O 1
ATOM 1335 N N . LEU A 1 169 ? -7.314 -10.110 0.050 1.00 85.25 169 LEU A N 1
ATOM 1336 C CA . LEU A 1 169 ? -7.103 -9.618 1.414 1.00 85.25 169 LEU A CA 1
ATOM 1337 C C . LEU A 1 169 ? -8.061 -8.470 1.750 1.00 85.25 169 LEU A C 1
ATOM 1339 O O . LEU A 1 169 ? -8.683 -8.468 2.811 1.00 85.25 169 LEU A O 1
ATOM 1343 N N . MET A 1 170 ? -8.178 -7.484 0.861 1.00 86.75 170 MET A N 1
ATOM 1344 C CA . MET A 1 170 ? -9.056 -6.336 1.089 1.00 86.75 170 MET A CA 1
ATOM 1345 C C . MET A 1 170 ? -10.531 -6.732 1.068 1.00 86.75 170 MET A C 1
ATOM 1347 O O . MET A 1 170 ? -11.308 -6.210 1.863 1.00 86.75 170 MET A O 1
ATOM 1351 N N . GLU A 1 171 ? -10.917 -7.694 0.233 1.00 84.38 171 GLU A N 1
ATOM 1352 C CA . GLU A 1 171 ? -12.262 -8.264 0.236 1.00 84.38 171 GLU A CA 1
ATOM 1353 C C . GLU A 1 171 ? -12.580 -8.984 1.540 1.00 84.38 171 GLU A C 1
ATOM 1355 O O . GLU A 1 171 ? -13.617 -8.697 2.144 1.00 84.38 171 GLU A O 1
ATOM 1360 N N . TYR A 1 172 ? -11.666 -9.816 2.034 1.00 86.19 172 TYR A N 1
ATOM 1361 C CA . TYR A 1 172 ? -11.812 -10.453 3.337 1.00 86.19 172 TYR A CA 1
ATOM 1362 C C . TYR A 1 172 ? -11.962 -9.420 4.466 1.00 86.19 172 TYR A C 1
ATOM 1364 O O . TYR A 1 172 ? -12.923 -9.464 5.234 1.00 86.19 172 TYR A O 1
ATOM 1372 N N . LEU A 1 173 ? -11.071 -8.424 4.527 1.00 90.81 173 LEU A N 1
ATOM 1373 C CA . LEU A 1 173 ? -11.128 -7.368 5.544 1.00 90.81 173 LEU A CA 1
ATOM 1374 C C . LEU A 1 173 ? -12.411 -6.531 5.447 1.00 90.81 173 LEU A C 1
ATOM 1376 O O . LEU A 1 173 ? -12.955 -6.119 6.470 1.00 90.81 173 LEU A O 1
ATOM 1380 N N . SER A 1 174 ? -12.947 -6.323 4.242 1.00 87.94 174 SER A N 1
ATOM 1381 C CA . SER A 1 174 ? -14.185 -5.564 4.024 1.00 87.94 174 SER A CA 1
ATOM 1382 C C . SER A 1 174 ? -15.446 -6.235 4.574 1.00 87.94 174 SER A C 1
ATOM 1384 O O . SER A 1 174 ? -16.525 -5.638 4.542 1.00 87.94 174 SER A O 1
ATOM 1386 N N . GLN A 1 175 ? -15.344 -7.462 5.089 1.00 86.50 175 GLN A N 1
ATOM 1387 C CA . GLN A 1 175 ? -16.439 -8.130 5.792 1.00 86.50 175 GLN A CA 1
ATOM 1388 C C . GLN A 1 175 ? -16.621 -7.580 7.214 1.00 86.50 175 GLN A C 1
ATOM 1390 O O . GLN A 1 175 ? -17.756 -7.463 7.665 1.00 86.50 175 GLN A O 1
ATOM 1395 N N . SER A 1 176 ? -15.538 -7.150 7.879 1.00 89.44 176 SER A N 1
ATOM 1396 C CA . SER A 1 176 ? -15.571 -6.612 9.253 1.00 89.44 176 SER A CA 1
ATOM 1397 C C . SER A 1 176 ? -15.075 -5.169 9.406 1.00 89.44 176 SER A C 1
ATOM 1399 O O . SER A 1 176 ? -15.475 -4.476 10.337 1.00 89.44 176 SER A O 1
ATOM 1401 N N . HIS A 1 177 ? -14.270 -4.658 8.473 1.00 92.19 177 HIS A N 1
ATOM 1402 C CA . HIS A 1 177 ? -13.662 -3.324 8.537 1.00 92.19 177 HIS A CA 1
ATOM 1403 C C . HIS A 1 177 ? -14.118 -2.412 7.405 1.00 92.19 177 HIS A C 1
ATOM 1405 O O . HIS A 1 177 ? -14.507 -2.887 6.339 1.00 92.19 177 HIS A O 1
ATOM 1411 N N . GLN A 1 178 ? -14.000 -1.105 7.615 1.00 92.31 178 GLN A N 1
ATOM 1412 C CA . GLN A 1 178 ? -13.907 -0.152 6.515 1.00 92.31 178 GLN A CA 1
ATOM 1413 C C . GLN A 1 178 ? -12.463 -0.158 6.001 1.00 92.31 178 GLN A C 1
ATOM 1415 O O . GLN A 1 178 ? -11.539 0.238 6.710 1.00 92.31 178 GLN A O 1
ATOM 1420 N N . VAL A 1 179 ? -12.258 -0.643 4.778 1.00 92.19 179 VAL A N 1
ATOM 1421 C CA . VAL A 1 179 ? -10.919 -0.792 4.194 1.00 92.19 179 VAL A CA 1
ATOM 1422 C C . VAL A 1 179 ? -10.516 0.483 3.460 1.00 92.19 179 VAL A C 1
ATOM 1424 O O . VAL A 1 179 ? -11.238 0.944 2.575 1.00 92.19 179 VAL A O 1
ATOM 1427 N N . ILE A 1 180 ? -9.343 1.015 3.801 1.00 94.44 180 ILE A N 1
ATOM 1428 C CA . ILE A 1 180 ? -8.678 2.121 3.108 1.00 94.44 180 ILE A CA 1
ATOM 1429 C C . ILE A 1 180 ? -7.414 1.565 2.432 1.00 94.44 180 ILE A C 1
ATOM 1431 O O . ILE A 1 180 ? -6.395 1.347 3.093 1.00 94.44 180 ILE A O 1
ATOM 1435 N N . PRO A 1 181 ? -7.453 1.297 1.115 1.00 94.06 181 PRO A N 1
ATOM 1436 C CA . PRO A 1 181 ? -6.254 0.972 0.354 1.00 94.06 181 PRO A CA 1
ATOM 1437 C C . PRO A 1 181 ? -5.337 2.198 0.313 1.00 94.06 181 PRO A C 1
ATOM 1439 O O . PRO A 1 181 ? -5.761 3.264 -0.132 1.00 94.06 181 PRO A O 1
ATOM 1442 N N . PHE A 1 182 ? -4.084 2.056 0.741 1.00 95.88 182 PHE A N 1
ATOM 1443 C CA . PHE A 1 182 ? -3.116 3.150 0.719 1.00 95.88 182 PHE A CA 1
ATOM 1444 C C . PHE A 1 182 ? -2.015 2.857 -0.295 1.00 95.88 182 PHE A C 1
ATOM 1446 O O . PHE A 1 182 ? -1.037 2.167 -0.008 1.00 95.88 182 PHE A O 1
ATOM 1453 N N . ALA A 1 183 ? -2.204 3.368 -1.509 1.00 94.62 183 ALA A N 1
ATOM 1454 C CA . ALA A 1 183 ? -1.178 3.351 -2.537 1.00 94.62 183 ALA A CA 1
ATOM 1455 C C . ALA A 1 183 ? -0.181 4.488 -2.318 1.00 94.62 183 ALA A C 1
ATOM 1457 O O . ALA A 1 183 ? -0.554 5.600 -1.951 1.00 94.62 183 ALA A O 1
ATOM 1458 N N . TYR A 1 184 ? 1.087 4.213 -2.591 1.00 95.12 184 TYR A N 1
ATOM 1459 C CA . TYR A 1 184 ? 2.161 5.193 -2.497 1.00 95.12 184 TYR A CA 1
ATOM 1460 C C . TYR A 1 184 ? 3.158 5.005 -3.638 1.00 95.12 184 TYR A C 1
ATOM 1462 O O . TYR A 1 184 ? 3.249 3.922 -4.232 1.00 95.12 184 TYR A O 1
ATOM 1470 N N . ASP A 1 185 ? 3.882 6.076 -3.964 1.00 94.31 185 ASP A N 1
ATOM 1471 C CA . ASP A 1 185 ? 4.914 6.038 -4.992 1.00 94.31 185 ASP A CA 1
ATOM 1472 C C . ASP A 1 185 ? 6.152 5.318 -4.457 1.00 94.31 185 ASP A C 1
ATOM 1474 O O . ASP A 1 185 ? 6.990 5.881 -3.757 1.00 94.31 185 ASP A O 1
ATOM 1478 N N . TRP A 1 186 ? 6.250 4.035 -4.788 1.00 90.81 186 TRP A N 1
ATOM 1479 C CA . TRP A 1 186 ? 7.316 3.144 -4.338 1.00 90.81 186 TRP A CA 1
ATOM 1480 C C . TRP A 1 186 ? 8.695 3.474 -4.925 1.00 90.81 186 TRP A C 1
ATOM 1482 O O . TRP A 1 186 ? 9.663 2.804 -4.567 1.00 90.81 186 TRP A O 1
ATOM 1492 N N . ARG A 1 187 ? 8.793 4.465 -5.820 1.00 91.31 187 ARG A N 1
ATOM 1493 C CA . ARG A 1 187 ? 10.060 4.957 -6.386 1.00 91.31 187 ARG A CA 1
ATOM 1494 C C . ARG A 1 187 ? 10.707 6.023 -5.507 1.00 91.31 187 ARG A C 1
ATOM 1496 O O . ARG A 1 187 ? 11.911 6.244 -5.610 1.00 91.31 187 ARG A O 1
ATOM 1503 N N . LEU A 1 188 ? 9.897 6.707 -4.701 1.00 91.19 188 LEU A N 1
ATOM 1504 C CA . LEU A 1 188 ? 10.327 7.797 -3.837 1.00 91.19 188 LEU A CA 1
ATOM 1505 C C . LEU A 1 188 ? 10.915 7.272 -2.529 1.00 91.19 188 LEU A C 1
ATOM 1507 O O . LEU A 1 188 ? 10.830 6.085 -2.197 1.00 91.19 188 LEU A O 1
ATOM 1511 N N . SER A 1 189 ? 11.525 8.179 -1.768 1.00 93.31 189 SER A N 1
ATOM 1512 C CA . SER A 1 189 ? 12.078 7.832 -0.464 1.00 93.31 189 SER A CA 1
ATOM 1513 C C . SER A 1 189 ? 10.981 7.370 0.508 1.00 93.31 189 SER A C 1
ATOM 1515 O O . SER A 1 189 ? 9.814 7.773 0.428 1.00 93.31 189 SER A O 1
ATOM 1517 N N . LEU A 1 190 ? 11.363 6.548 1.492 1.00 94.12 190 LEU A N 1
ATOM 1518 C CA . LEU A 1 190 ? 10.445 6.151 2.566 1.00 94.12 190 LEU A CA 1
ATOM 1519 C C . LEU A 1 190 ? 9.918 7.363 3.340 1.00 94.12 190 LEU A C 1
ATOM 1521 O O . LEU A 1 190 ? 8.784 7.323 3.802 1.00 94.12 190 LEU A O 1
ATOM 1525 N N . THR A 1 191 ? 10.709 8.433 3.456 1.00 95.62 191 THR A N 1
ATOM 1526 C CA . THR A 1 191 ? 10.318 9.680 4.124 1.00 95.62 191 THR A CA 1
ATOM 1527 C C . THR A 1 191 ? 9.152 10.361 3.410 1.00 95.62 191 THR A C 1
ATOM 1529 O O . THR A 1 191 ? 8.193 10.770 4.061 1.00 95.62 191 THR A O 1
ATOM 1532 N N . GLU A 1 192 ? 9.178 10.432 2.078 1.00 95.50 192 GLU A N 1
ATOM 1533 C CA . GLU A 1 192 ? 8.079 11.010 1.289 1.00 95.50 192 GLU A CA 1
ATOM 1534 C C . GLU A 1 192 ? 6.806 10.168 1.402 1.00 95.50 192 GLU A C 1
ATOM 1536 O O . GLU A 1 192 ? 5.722 10.692 1.668 1.00 95.50 192 GLU A O 1
ATOM 1541 N N . SER A 1 193 ? 6.945 8.845 1.285 1.00 96.12 193 SER A N 1
ATOM 1542 C CA . SER A 1 193 ? 5.819 7.918 1.452 1.00 96.12 193 SER A CA 1
ATOM 1543 C C . SER A 1 193 ? 5.231 7.984 2.869 1.00 96.12 193 SER A C 1
ATOM 1545 O O . SER A 1 193 ? 4.014 7.931 3.046 1.00 96.12 193 SER A O 1
ATOM 1547 N N . ALA A 1 194 ? 6.084 8.140 3.884 1.00 97.75 194 ALA A N 1
ATOM 1548 C CA . ALA A 1 194 ? 5.686 8.284 5.280 1.00 97.75 194 ALA A CA 1
ATOM 1549 C C . ALA A 1 194 ? 4.950 9.602 5.539 1.00 97.75 194 ALA A C 1
ATOM 1551 O O . ALA A 1 194 ? 3.951 9.609 6.256 1.00 97.75 194 ALA A O 1
ATOM 1552 N N . ALA A 1 195 ? 5.392 10.704 4.927 1.00 97.44 195 ALA A N 1
ATOM 1553 C CA . ALA A 1 195 ? 4.707 11.989 5.017 1.00 97.44 195 ALA A CA 1
ATOM 1554 C C . ALA A 1 195 ? 3.305 11.934 4.385 1.00 97.44 195 ALA A C 1
ATOM 1556 O O . ALA A 1 195 ? 2.351 12.465 4.959 1.00 97.44 195 ALA A O 1
ATOM 1557 N N . ALA A 1 196 ? 3.157 11.246 3.247 1.00 96.19 196 ALA A N 1
ATOM 1558 C CA . ALA A 1 196 ? 1.854 11.017 2.624 1.00 96.19 196 ALA A CA 1
ATOM 1559 C C . ALA A 1 196 ? 0.934 10.155 3.509 1.00 96.19 196 ALA A C 1
ATOM 1561 O O . ALA A 1 196 ? -0.248 10.470 3.664 1.00 96.19 196 ALA A O 1
ATOM 1562 N N . LEU A 1 197 ? 1.479 9.100 4.130 1.00 98.19 197 LEU A N 1
ATOM 1563 C CA . LEU A 1 197 ? 0.732 8.253 5.062 1.00 98.19 197 LEU A CA 1
ATOM 1564 C C . LEU A 1 197 ? 0.273 9.042 6.289 1.00 98.19 197 LEU A C 1
ATOM 1566 O O . LEU A 1 197 ? -0.895 8.946 6.662 1.00 98.19 197 LEU A O 1
ATOM 1570 N N . ARG A 1 198 ? 1.174 9.840 6.881 1.00 98.44 198 ARG A N 1
ATOM 1571 C CA . ARG A 1 198 ? 0.880 10.710 8.027 1.00 98.44 198 ARG A CA 1
ATOM 1572 C C . ARG A 1 198 ? -0.337 11.578 7.739 1.00 98.44 198 ARG A C 1
ATOM 1574 O O . ARG A 1 198 ? -1.300 11.529 8.493 1.00 98.44 198 ARG A O 1
ATOM 1581 N N . LYS A 1 199 ? -0.309 12.298 6.614 1.00 98.00 199 LYS A N 1
ATOM 1582 C CA . LYS A 1 199 ? -1.395 13.191 6.201 1.00 98.00 199 LYS A CA 1
ATOM 1583 C C . LYS A 1 199 ? -2.723 12.442 6.046 1.00 98.00 199 LYS A C 1
ATOM 1585 O O . LYS A 1 199 ? -3.740 12.886 6.560 1.00 98.00 199 LYS A O 1
ATOM 1590 N N . SER A 1 200 ? -2.712 11.278 5.393 1.00 97.25 200 SER A N 1
ATOM 1591 C CA . SER A 1 200 ? -3.933 10.477 5.226 1.00 97.25 200 SER A CA 1
ATOM 1592 C C . SER A 1 200 ? -4.493 9.971 6.562 1.00 97.25 200 SER A C 1
ATOM 1594 O O . SER A 1 200 ? -5.711 9.957 6.758 1.00 97.25 200 SER A O 1
ATOM 1596 N N . LEU A 1 201 ? -3.622 9.554 7.487 1.00 97.69 201 LEU A N 1
ATOM 1597 C CA . LEU A 1 201 ? -4.036 9.129 8.823 1.00 97.69 201 LEU A CA 1
ATOM 1598 C C . LEU A 1 201 ? -4.566 10.299 9.653 1.00 97.69 201 LEU A C 1
ATOM 1600 O O . LEU A 1 201 ? -5.553 10.111 10.353 1.00 97.69 201 LEU A O 1
ATOM 1604 N N . GLU A 1 202 ? -3.968 11.489 9.564 1.00 97.62 202 GLU A N 1
ATOM 1605 C CA . GLU A 1 202 ? -4.477 12.708 10.212 1.00 97.62 202 GLU A CA 1
ATOM 1606 C C . GLU A 1 202 ? -5.906 13.017 9.769 1.00 97.62 202 GLU A C 1
ATOM 1608 O O . GLU A 1 202 ? -6.798 13.076 10.615 1.00 97.62 202 GLU A O 1
ATOM 1613 N N . GLU A 1 203 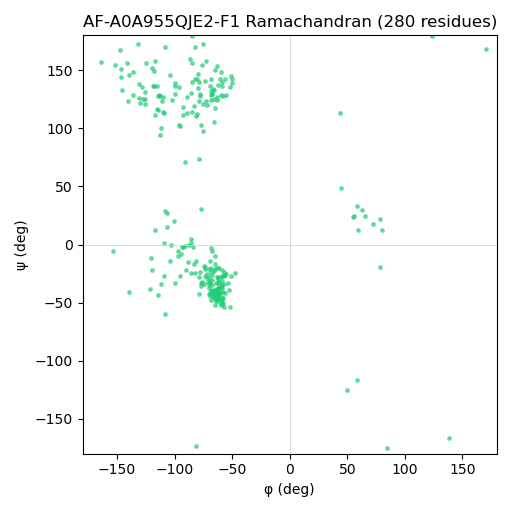? -6.129 13.097 8.454 1.00 96.31 203 GLU A N 1
ATOM 1614 C CA . GLU A 1 203 ? -7.448 13.341 7.857 1.00 96.31 203 GLU A CA 1
ATOM 1615 C C . GLU A 1 203 ? -8.477 12.297 8.326 1.00 96.31 203 GLU A C 1
ATOM 1617 O O . GLU A 1 203 ? -9.609 12.627 8.682 1.00 96.31 203 GLU A O 1
ATOM 1622 N N . THR A 1 204 ? -8.075 11.026 8.400 1.00 95.00 204 THR A N 1
ATOM 1623 C CA . THR A 1 204 ? -8.952 9.955 8.890 1.00 95.00 204 THR A CA 1
ATOM 1624 C C . THR A 1 204 ? -9.228 10.072 10.386 1.00 95.00 204 THR A C 1
ATOM 1626 O O . THR A 1 204 ? -10.368 9.928 10.817 1.00 95.00 204 THR A O 1
ATOM 1629 N N . LEU A 1 205 ? -8.218 10.350 11.208 1.00 94.94 205 LEU A N 1
ATOM 1630 C CA . LEU A 1 205 ? -8.391 10.486 12.656 1.00 94.94 205 LEU A CA 1
ATOM 1631 C C . LEU A 1 205 ? -9.229 11.713 13.036 1.00 94.94 205 LEU A C 1
ATOM 1633 O O . LEU A 1 205 ? -9.825 11.701 14.111 1.00 94.94 205 LEU A O 1
ATOM 1637 N N . GLU A 1 206 ? -9.250 12.748 12.195 1.00 94.75 206 GLU A N 1
ATOM 1638 C CA . GLU A 1 206 ? -10.104 13.934 12.338 1.00 94.75 206 GLU A CA 1
ATOM 1639 C C . GLU A 1 206 ? -11.554 13.666 11.921 1.00 94.75 206 GLU A C 1
ATOM 1641 O O . GLU A 1 206 ? -12.478 14.176 12.551 1.00 94.75 206 GLU A O 1
ATOM 1646 N N . ALA A 1 207 ? -11.765 12.840 10.894 1.00 92.31 207 ALA A N 1
ATOM 1647 C CA . ALA A 1 207 ? -13.099 12.517 10.394 1.00 92.31 207 ALA A CA 1
ATOM 1648 C C . ALA A 1 207 ? -13.859 11.483 11.250 1.00 92.31 207 ALA A C 1
ATOM 1650 O O . ALA A 1 207 ? -15.088 11.427 11.187 1.00 92.31 207 ALA A O 1
ATOM 1651 N N . LEU A 1 208 ? -13.155 10.644 12.020 1.00 91.44 208 LEU A N 1
ATOM 1652 C CA . LEU A 1 208 ? -13.758 9.545 12.784 1.00 91.44 208 LEU A CA 1
ATOM 1653 C C . LEU A 1 208 ? -13.967 9.897 14.269 1.00 91.44 208 LEU A C 1
ATOM 1655 O O . LEU A 1 208 ? -13.027 10.396 14.902 1.00 91.44 208 LEU A O 1
ATOM 1659 N N . PRO A 1 209 ? -15.108 9.509 14.882 1.00 90.69 209 PRO A N 1
ATOM 1660 C CA . PRO A 1 209 ? -15.294 9.544 16.336 1.00 90.69 209 PRO A CA 1
ATOM 1661 C C . PRO A 1 209 ? -14.128 8.864 17.053 1.00 90.69 209 PRO A C 1
ATOM 1663 O O . PRO A 1 209 ? -13.640 7.847 16.559 1.00 90.69 209 PRO A O 1
ATOM 1666 N N . SER A 1 210 ? -13.684 9.379 18.204 1.00 87.50 210 SER A N 1
ATOM 1667 C CA . SER A 1 210 ? -12.500 8.877 18.930 1.00 87.50 210 SER A CA 1
ATOM 1668 C C . SER A 1 210 ? -12.563 7.378 19.254 1.00 87.50 210 SER A C 1
ATOM 1670 O O . SER A 1 210 ? -11.529 6.714 19.312 1.00 87.50 210 SER A O 1
ATOM 1672 N N . GLU A 1 211 ? -13.768 6.821 19.353 1.00 88.94 211 GLU A N 1
ATOM 1673 C CA . GLU A 1 211 ? -13.997 5.450 19.815 1.00 88.94 211 GLU A CA 1
ATOM 1674 C C . GLU A 1 211 ? -13.823 4.432 18.684 1.00 88.94 211 GLU A C 1
ATOM 1676 O O . GLU A 1 211 ? -13.636 3.237 18.921 1.00 88.94 211 GLU A O 1
ATOM 1681 N N . GLN A 1 212 ? -13.844 4.902 17.437 1.00 91.69 212 GLN A N 1
ATOM 1682 C CA . GLN A 1 212 ? -13.711 4.052 16.268 1.00 91.69 212 GLN A CA 1
ATOM 1683 C C . GLN A 1 212 ? -12.253 3.619 16.093 1.00 91.69 212 GLN A C 1
ATOM 1685 O O . GLN A 1 212 ? -11.348 4.444 15.941 1.00 91.69 212 GLN A O 1
ATOM 1690 N N . ALA A 1 213 ? -12.001 2.310 16.110 1.00 93.62 213 ALA A N 1
ATOM 1691 C CA . ALA A 1 213 ? -10.641 1.794 16.001 1.00 93.62 213 ALA A CA 1
ATOM 1692 C C . ALA A 1 213 ? -10.062 2.036 14.599 1.00 93.62 213 ALA A C 1
ATOM 1694 O O . ALA A 1 213 ? -10.713 1.741 13.596 1.00 93.62 213 ALA A O 1
ATOM 1695 N N . VAL A 1 214 ? -8.804 2.474 14.538 1.00 96.19 214 VAL A N 1
ATOM 1696 C CA . VAL A 1 214 ? -8.024 2.570 13.297 1.00 96.19 214 VAL A CA 1
ATOM 1697 C C . VAL A 1 214 ? -6.887 1.556 13.354 1.00 96.19 214 VAL A C 1
ATOM 1699 O O . VAL A 1 214 ? -6.149 1.471 14.337 1.00 96.19 214 VAL A O 1
ATOM 1702 N N . ARG A 1 215 ? -6.773 0.734 12.313 1.00 97.94 215 ARG A N 1
ATOM 1703 C CA . ARG A 1 215 ? -5.800 -0.357 12.206 1.00 97.94 215 ARG A CA 1
ATOM 1704 C C . ARG A 1 215 ? -4.979 -0.211 10.936 1.00 97.94 215 ARG A C 1
ATOM 1706 O O . ARG A 1 215 ? -5.429 0.386 9.965 1.00 97.94 215 ARG A O 1
ATOM 1713 N N . ILE A 1 216 ? -3.792 -0.798 10.933 1.00 98.56 216 ILE A N 1
ATOM 1714 C CA . ILE A 1 216 ? -2.871 -0.772 9.802 1.00 98.56 216 ILE A CA 1
ATOM 1715 C C . ILE A 1 216 ? -2.391 -2.196 9.531 1.00 98.56 216 ILE A C 1
ATOM 1717 O O . ILE A 1 216 ? -1.874 -2.864 10.426 1.00 98.56 216 ILE A O 1
ATOM 1721 N N . VAL A 1 217 ? -2.545 -2.654 8.294 1.00 98.38 217 VAL A N 1
ATOM 1722 C CA . VAL A 1 217 ? -1.937 -3.874 7.763 1.00 98.38 217 VAL A CA 1
ATOM 1723 C C . VAL A 1 217 ? -0.971 -3.447 6.672 1.00 98.38 217 VAL A C 1
ATOM 1725 O O . VAL A 1 217 ? -1.381 -2.870 5.668 1.00 98.38 217 VAL A O 1
ATOM 1728 N N . ALA A 1 218 ? 0.315 -3.710 6.866 1.00 97.56 218 ALA A N 1
ATOM 1729 C CA . ALA A 1 218 ? 1.343 -3.281 5.934 1.00 97.56 218 ALA A CA 1
ATOM 1730 C C . ALA A 1 218 ? 2.201 -4.460 5.483 1.00 97.56 218 ALA A C 1
ATOM 1732 O O . ALA A 1 218 ? 2.767 -5.183 6.302 1.00 97.56 218 ALA A O 1
ATOM 1733 N N . HIS A 1 219 ? 2.302 -4.645 4.171 1.00 95.19 219 HIS A N 1
ATOM 1734 C CA . HIS A 1 219 ? 3.082 -5.710 3.557 1.00 95.19 219 HIS A CA 1
ATOM 1735 C C . HIS A 1 219 ? 4.472 -5.218 3.149 1.00 95.19 219 HIS A C 1
ATOM 1737 O O . HIS A 1 219 ? 4.610 -4.156 2.545 1.00 95.19 219 HIS A O 1
ATOM 1743 N N . SER A 1 220 ? 5.508 -6.011 3.440 1.00 91.06 220 SER A N 1
ATOM 1744 C CA . SER A 1 220 ? 6.886 -5.782 3.000 1.00 91.06 220 SER A CA 1
ATOM 1745 C C . SER A 1 220 ? 7.334 -4.340 3.304 1.00 91.06 220 SER A C 1
ATOM 1747 O O . SER A 1 220 ? 7.225 -3.901 4.455 1.00 91.06 220 SER A O 1
ATOM 1749 N N . MET A 1 221 ? 7.808 -3.589 2.304 1.00 93.38 221 MET A N 1
ATOM 1750 C CA . MET A 1 221 ? 8.237 -2.191 2.432 1.00 93.38 221 MET A CA 1
ATOM 1751 C C . MET A 1 221 ? 7.153 -1.254 2.976 1.00 93.38 221 MET A C 1
ATOM 1753 O O . MET A 1 221 ? 7.502 -0.282 3.641 1.00 93.38 221 MET A O 1
ATOM 1757 N N . GLY A 1 222 ? 5.863 -1.559 2.806 1.00 95.94 222 GLY A N 1
ATOM 1758 C CA . GLY A 1 222 ? 4.781 -0.780 3.408 1.00 95.94 222 GLY A CA 1
ATOM 1759 C C . GLY A 1 222 ? 4.911 -0.687 4.930 1.00 95.94 222 GLY A C 1
ATOM 1760 O O . GLY A 1 222 ? 4.633 0.355 5.513 1.00 95.94 222 GLY A O 1
ATOM 1761 N N . GLY A 1 223 ? 5.417 -1.731 5.597 1.00 97.19 223 GLY A N 1
ATOM 1762 C CA . GLY A 1 223 ? 5.675 -1.667 7.039 1.00 97.19 223 GLY A CA 1
ATOM 1763 C C . GLY A 1 223 ? 6.827 -0.726 7.397 1.00 97.19 223 GLY A C 1
ATOM 1764 O O . GLY A 1 223 ? 6.783 -0.079 8.441 1.00 97.19 223 GLY A O 1
ATOM 1765 N N . LEU A 1 224 ? 7.828 -0.584 6.520 1.00 97.50 224 LEU A N 1
ATOM 1766 C CA . LEU A 1 224 ? 8.890 0.411 6.693 1.00 97.50 224 LEU A CA 1
ATOM 1767 C C . LEU A 1 224 ? 8.364 1.836 6.506 1.00 97.50 224 LEU A C 1
ATOM 1769 O O . LEU A 1 224 ? 8.825 2.723 7.214 1.00 97.50 224 LEU A O 1
ATOM 1773 N N . VAL A 1 225 ? 7.380 2.053 5.625 1.00 98.12 225 VAL A N 1
ATOM 1774 C CA . VAL A 1 225 ? 6.703 3.355 5.476 1.00 98.12 225 VAL A CA 1
ATOM 1775 C C . VAL A 1 225 ? 6.032 3.766 6.790 1.00 98.12 225 VAL A C 1
ATOM 1777 O O . VAL A 1 225 ? 6.254 4.875 7.271 1.00 98.12 225 VAL A O 1
ATOM 1780 N N . VAL A 1 226 ? 5.288 2.854 7.428 1.00 98.44 226 VAL A N 1
ATOM 1781 C CA . VAL A 1 226 ? 4.661 3.113 8.741 1.00 98.44 226 VAL A CA 1
ATOM 1782 C C . VAL A 1 226 ? 5.720 3.379 9.812 1.00 98.44 226 VAL A C 1
ATOM 1784 O O . VAL A 1 226 ? 5.610 4.338 10.569 1.00 98.44 226 VAL A O 1
ATOM 1787 N N . ARG A 1 227 ? 6.783 2.567 9.872 1.00 98.06 227 ARG A N 1
ATOM 1788 C CA . ARG A 1 227 ? 7.867 2.767 10.849 1.00 98.06 227 ARG A CA 1
ATOM 1789 C C . ARG A 1 227 ? 8.603 4.091 10.643 1.00 98.06 227 ARG A C 1
ATOM 1791 O O . ARG A 1 227 ? 8.944 4.738 11.626 1.00 98.06 227 ARG A O 1
ATOM 1798 N N . MET A 1 228 ? 8.833 4.487 9.392 1.00 97.81 228 MET A N 1
ATOM 1799 C CA . MET A 1 228 ? 9.454 5.767 9.053 1.00 97.81 228 MET A CA 1
ATOM 1800 C C . MET A 1 228 ? 8.561 6.938 9.467 1.00 97.81 228 MET A C 1
ATOM 1802 O O . MET A 1 228 ? 9.066 7.910 10.013 1.00 97.81 228 MET A O 1
ATOM 1806 N N . MET A 1 229 ? 7.241 6.817 9.298 1.00 98.31 229 MET A N 1
ATOM 1807 C CA . MET A 1 229 ? 6.288 7.801 9.813 1.00 98.31 229 MET A CA 1
ATOM 1808 C C . MET A 1 229 ? 6.421 7.947 11.333 1.00 98.31 229 MET A C 1
ATOM 1810 O O . MET A 1 229 ? 6.621 9.050 11.820 1.00 98.31 229 MET A O 1
ATOM 1814 N N . ILE A 1 230 ? 6.391 6.840 12.082 1.00 98.19 230 ILE A N 1
ATOM 1815 C CA . ILE A 1 230 ? 6.520 6.851 13.554 1.00 98.19 230 ILE A CA 1
ATOM 1816 C C . ILE A 1 230 ? 7.860 7.458 14.012 1.00 98.19 230 ILE A C 1
ATOM 1818 O O . ILE A 1 230 ? 7.966 7.983 15.121 1.00 98.19 230 ILE A O 1
ATOM 1822 N N . ALA A 1 231 ? 8.903 7.367 13.184 1.00 97.25 231 ALA A N 1
ATOM 1823 C CA . ALA A 1 231 ? 10.228 7.868 13.519 1.00 97.25 231 ALA A CA 1
ATOM 1824 C C . ALA A 1 231 ? 10.337 9.404 13.490 1.00 97.25 231 ALA A C 1
ATOM 1826 O O . ALA A 1 231 ? 11.268 9.926 14.106 1.00 97.25 231 ALA A O 1
ATOM 1827 N N . THR A 1 232 ? 9.424 10.122 12.823 1.00 96.31 232 THR A N 1
ATOM 1828 C CA . THR A 1 232 ? 9.405 11.597 12.837 1.00 96.31 232 THR A CA 1
ATOM 1829 C C . THR A 1 232 ? 8.608 12.133 14.025 1.00 96.31 232 THR A C 1
ATOM 1831 O O . THR A 1 232 ? 7.789 11.423 14.607 1.00 96.31 232 THR A O 1
ATOM 1834 N N . GLU A 1 233 ? 8.840 13.391 14.397 1.00 96.62 233 GLU A N 1
ATOM 1835 C CA . GLU A 1 233 ? 8.123 14.030 15.507 1.00 96.62 233 GLU A CA 1
ATOM 1836 C C . GLU A 1 233 ? 6.622 14.147 15.206 1.00 96.62 233 GLU A C 1
ATOM 1838 O O . GLU A 1 233 ? 5.777 13.703 15.982 1.00 96.62 233 GLU A O 1
ATOM 1843 N N . GLU A 1 234 ? 6.278 14.649 14.022 1.00 96.62 234 GLU A N 1
ATOM 1844 C CA . GLU A 1 234 ? 4.892 14.824 13.587 1.00 96.62 234 GLU A CA 1
ATOM 1845 C C . GLU A 1 234 ? 4.184 13.472 13.445 1.00 96.62 234 GLU A C 1
ATOM 1847 O O . GLU A 1 234 ? 3.030 13.312 13.837 1.00 96.62 234 GLU A O 1
ATOM 1852 N N . GLY A 1 235 ? 4.873 12.462 12.908 1.00 97.56 235 GLY A N 1
ATOM 1853 C CA . GLY A 1 235 ? 4.295 11.133 12.761 1.00 97.56 235 GLY A CA 1
ATOM 1854 C C . GLY A 1 235 ? 4.133 10.396 14.090 1.00 97.56 235 GLY A C 1
ATOM 1855 O O . GLY A 1 235 ? 3.181 9.625 14.232 1.00 97.56 235 GLY A O 1
ATOM 1856 N N . ARG A 1 236 ? 4.977 10.676 15.093 1.00 98.00 236 ARG A N 1
ATOM 1857 C CA . ARG A 1 236 ? 4.796 10.177 16.465 1.00 98.00 236 ARG A CA 1
ATOM 1858 C C . ARG A 1 236 ? 3.520 10.723 17.100 1.00 98.00 236 ARG A C 1
ATOM 1860 O O . ARG A 1 236 ? 2.773 9.950 17.685 1.00 98.00 236 ARG A O 1
ATOM 1867 N N . GLN A 1 237 ? 3.202 12.001 16.899 1.00 97.94 237 GLN A N 1
ATOM 1868 C CA . GLN A 1 237 ? 1.956 12.594 17.406 1.00 97.94 237 GLN A CA 1
ATOM 1869 C C . GLN A 1 237 ? 0.711 11.916 16.806 1.00 97.94 237 GLN A C 1
ATOM 1871 O O . GLN A 1 237 ? -0.249 11.607 17.517 1.00 97.94 237 GLN A O 1
ATOM 1876 N N . VAL A 1 238 ? 0.734 11.624 15.502 1.00 97.69 238 VAL A N 1
ATOM 1877 C CA . VAL A 1 238 ? -0.335 10.870 14.819 1.00 97.69 238 VAL A CA 1
ATOM 1878 C C . VAL A 1 238 ? -0.423 9.437 15.336 1.00 97.69 238 VAL A C 1
ATOM 1880 O O . VAL A 1 238 ? -1.517 8.924 15.578 1.00 97.69 238 VAL A O 1
ATOM 1883 N N . TRP A 1 239 ? 0.727 8.794 15.533 1.00 98.00 239 TRP A N 1
ATOM 1884 C CA . TRP A 1 239 ? 0.812 7.444 16.074 1.00 98.00 239 TRP A CA 1
ATOM 1885 C C . TRP A 1 239 ? 0.250 7.346 17.495 1.00 98.00 239 TRP A C 1
ATOM 1887 O O . TRP A 1 239 ? -0.515 6.425 17.784 1.00 98.00 239 TRP A O 1
ATOM 1897 N N . ASP A 1 240 ? 0.560 8.310 18.358 1.00 97.56 240 ASP A N 1
ATOM 1898 C CA . ASP A 1 240 ? 0.064 8.355 19.733 1.00 97.56 240 ASP A CA 1
ATOM 1899 C C . ASP A 1 240 ? -1.459 8.536 19.762 1.00 97.56 240 ASP A C 1
ATOM 1901 O O . ASP A 1 240 ? -2.156 7.795 20.461 1.00 97.56 240 ASP A O 1
ATOM 1905 N N . ARG A 1 241 ? -2.002 9.436 18.925 1.00 96.31 241 ARG A N 1
ATOM 1906 C CA . ARG A 1 241 ? -3.459 9.593 18.734 1.00 96.31 241 ARG A CA 1
ATOM 1907 C C . ARG A 1 241 ? -4.121 8.301 18.259 1.00 96.31 241 ARG A C 1
ATOM 1909 O O . ARG A 1 241 ? -5.208 7.963 18.722 1.00 96.31 241 ARG A O 1
ATOM 1916 N N . LEU A 1 242 ? -3.486 7.571 17.342 1.00 95.94 242 LEU A N 1
ATOM 1917 C CA . LEU A 1 242 ? -3.978 6.270 16.887 1.00 95.94 242 LEU A CA 1
ATOM 1918 C C . LEU A 1 242 ? -3.960 5.246 18.031 1.00 95.94 242 LEU A C 1
ATOM 1920 O O . LEU A 1 242 ? -4.941 4.530 18.212 1.00 95.94 242 LEU A O 1
ATOM 1924 N N . CYS A 1 243 ? -2.886 5.199 18.824 1.00 95.81 243 CYS A N 1
ATOM 1925 C CA . CYS A 1 243 ? -2.724 4.244 19.926 1.00 95.81 243 CYS A CA 1
ATOM 1926 C C . CYS A 1 243 ? -3.676 4.487 21.105 1.00 95.81 243 CYS A C 1
ATOM 1928 O O . CYS A 1 243 ? -3.974 3.545 21.839 1.00 95.81 243 CYS A O 1
ATOM 1930 N N . GLN A 1 244 ? -4.184 5.710 21.276 1.00 95.81 244 GLN A N 1
ATOM 1931 C CA . GLN A 1 244 ? -5.214 6.025 22.275 1.00 95.81 244 GLN A CA 1
ATOM 1932 C C . GLN A 1 244 ? -6.576 5.389 21.951 1.00 95.81 244 GLN A C 1
ATOM 1934 O O . GLN A 1 244 ? -7.404 5.221 22.845 1.00 95.81 244 GLN A O 1
ATOM 1939 N N . ARG A 1 245 ? -6.816 4.998 20.692 1.00 93.62 245 ARG A N 1
ATOM 1940 C CA . ARG A 1 245 ? -8.079 4.383 20.267 1.00 93.62 245 ARG A CA 1
ATOM 1941 C C . ARG A 1 245 ? -8.125 2.911 20.677 1.00 93.62 245 ARG A C 1
ATOM 1943 O O . ARG A 1 245 ? -7.240 2.117 20.340 1.00 93.62 245 ARG A O 1
ATOM 1950 N N . ALA A 1 246 ? -9.194 2.509 21.361 1.00 93.25 246 ALA A N 1
ATOM 1951 C CA . ALA A 1 246 ? -9.385 1.118 21.759 1.00 93.25 246 ALA A CA 1
ATOM 1952 C C . ALA A 1 246 ? -9.388 0.193 20.526 1.00 93.25 246 ALA A C 1
ATOM 1954 O O . ALA A 1 246 ? -10.109 0.407 19.556 1.00 93.25 246 ALA A O 1
ATOM 1955 N N . GLY A 1 247 ? -8.561 -0.857 20.543 1.00 91.94 247 GLY A N 1
ATOM 1956 C CA . GLY A 1 247 ? -8.475 -1.805 19.425 1.00 91.94 247 GLY A CA 1
ATOM 1957 C C . GLY A 1 247 ? -7.620 -1.347 18.235 1.00 91.94 247 GLY A C 1
ATOM 1958 O O . GLY A 1 247 ? -7.664 -2.007 17.188 1.00 91.94 247 GLY A O 1
ATOM 1959 N N . ALA A 1 248 ? -6.832 -0.278 18.388 1.00 94.44 248 ALA A N 1
ATOM 1960 C CA . ALA A 1 248 ? -5.786 0.098 17.443 1.00 94.44 248 ALA A CA 1
ATOM 1961 C C . ALA A 1 248 ? -4.750 -1.026 17.278 1.00 94.44 248 ALA A C 1
ATOM 1963 O O . ALA A 1 248 ? -4.360 -1.683 18.250 1.00 94.44 248 ALA A O 1
ATOM 1964 N N . ARG A 1 249 ? -4.338 -1.307 16.039 1.00 96.44 249 ARG A N 1
ATOM 1965 C CA . ARG A 1 249 ? -3.398 -2.394 15.709 1.00 96.44 249 ARG A CA 1
ATOM 1966 C C . ARG A 1 249 ? -2.526 -2.004 14.526 1.00 96.44 249 ARG A C 1
ATOM 1968 O O . ARG A 1 249 ? -3.026 -1.421 13.571 1.00 96.44 249 ARG A O 1
ATOM 1975 N N . PHE A 1 250 ? -1.268 -2.428 14.551 1.00 97.75 250 PHE A N 1
ATOM 1976 C CA . PHE A 1 250 ? -0.370 -2.397 13.402 1.00 97.75 250 PHE A CA 1
ATOM 1977 C C . PHE A 1 250 ? 0.192 -3.799 13.164 1.00 97.75 250 PHE A C 1
ATOM 1979 O O . PHE A 1 250 ? 0.803 -4.389 14.052 1.00 97.75 250 PHE A O 1
ATOM 1986 N N . ILE A 1 251 ? -0.064 -4.340 11.974 1.00 97.94 251 ILE A N 1
ATOM 1987 C CA . ILE A 1 251 ? 0.374 -5.662 11.533 1.00 97.94 251 ILE A CA 1
ATOM 1988 C C . ILE A 1 251 ? 1.365 -5.480 10.386 1.00 97.94 251 ILE A C 1
ATOM 1990 O O . ILE A 1 251 ? 1.068 -4.816 9.393 1.00 97.94 251 ILE A O 1
ATOM 1994 N N . MET A 1 252 ? 2.527 -6.111 10.521 1.00 96.69 252 MET A N 1
ATOM 1995 C CA . MET A 1 252 ? 3.597 -6.118 9.527 1.00 96.69 252 MET A CA 1
ATOM 1996 C C . MET A 1 252 ? 3.698 -7.503 8.894 1.00 96.69 252 MET A C 1
ATOM 1998 O O . MET A 1 252 ? 4.067 -8.469 9.560 1.00 96.69 252 MET A O 1
ATOM 2002 N N . LEU A 1 253 ? 3.382 -7.604 7.607 1.00 90.69 253 LEU A N 1
ATOM 2003 C CA . LEU A 1 253 ? 3.455 -8.847 6.844 1.00 90.69 253 LEU A CA 1
ATOM 2004 C C . LEU A 1 253 ? 4.797 -8.893 6.111 1.00 90.69 253 LEU A C 1
ATOM 2006 O O . LEU A 1 253 ? 4.978 -8.207 5.109 1.00 90.69 253 LEU A O 1
ATOM 2010 N N . GLY A 1 254 ? 5.760 -9.659 6.627 1.00 87.19 254 GLY A N 1
ATOM 2011 C CA . GLY A 1 254 ? 7.058 -9.848 5.965 1.00 87.19 254 GLY A CA 1
ATOM 2012 C C . GLY A 1 254 ? 7.884 -8.565 5.801 1.00 87.19 254 GLY A C 1
ATOM 2013 O O . GLY A 1 254 ? 8.622 -8.428 4.830 1.00 87.19 254 GLY A O 1
ATOM 2014 N N . THR A 1 255 ? 7.744 -7.590 6.706 1.00 91.56 255 THR A N 1
ATOM 2015 C CA . THR A 1 255 ? 8.471 -6.318 6.605 1.00 91.56 255 THR A CA 1
ATOM 2016 C C . THR A 1 255 ? 9.976 -6.502 6.839 1.00 91.56 255 THR A C 1
ATOM 2018 O O . THR A 1 255 ? 10.370 -6.974 7.910 1.00 91.56 255 THR A O 1
ATOM 2021 N N . PRO A 1 256 ? 10.839 -6.075 5.895 1.00 89.19 256 PRO A N 1
ATOM 2022 C CA . PRO A 1 256 ? 12.285 -6.259 5.989 1.00 89.19 256 PRO A CA 1
ATOM 2023 C C . PRO A 1 256 ? 12.926 -5.221 6.925 1.00 89.19 256 PRO A C 1
ATOM 2025 O O . PRO A 1 256 ? 13.588 -4.284 6.489 1.00 89.19 256 PRO A O 1
ATOM 2028 N N . ASN A 1 257 ? 12.729 -5.378 8.238 1.00 89.19 257 ASN A N 1
ATOM 2029 C CA . ASN A 1 257 ? 13.191 -4.423 9.257 1.00 89.19 257 ASN A CA 1
ATOM 2030 C C . ASN A 1 257 ? 14.707 -4.176 9.266 1.00 89.19 257 ASN A C 1
ATOM 2032 O O . ASN A 1 257 ? 15.125 -3.104 9.694 1.00 89.19 257 ASN A O 1
ATOM 2036 N N . GLY A 1 258 ? 15.500 -5.156 8.821 1.00 87.38 258 GLY A N 1
ATOM 2037 C CA . GLY A 1 258 ? 16.957 -5.072 8.672 1.00 87.38 258 GLY A CA 1
ATOM 2038 C C . GLY A 1 258 ? 17.424 -4.975 7.216 1.00 87.38 258 GLY A C 1
ATOM 2039 O O . GLY A 1 258 ? 18.591 -5.225 6.938 1.00 87.38 258 GLY A O 1
ATOM 2040 N N . GLY A 1 259 ? 16.522 -4.661 6.281 1.00 84.31 259 GLY A N 1
ATOM 2041 C CA . GLY A 1 259 ? 16.793 -4.720 4.845 1.00 84.31 259 GLY A CA 1
ATOM 2042 C C . GLY A 1 259 ? 16.589 -6.115 4.243 1.00 84.31 259 GLY A C 1
ATOM 2043 O O . GLY A 1 259 ? 16.091 -7.032 4.896 1.00 84.31 259 GLY A O 1
ATOM 2044 N N . SER A 1 260 ? 16.921 -6.255 2.958 1.00 80.94 260 SER A N 1
ATOM 2045 C CA . SER A 1 260 ? 16.765 -7.499 2.195 1.00 80.94 260 SER A CA 1
ATOM 2046 C C . SER A 1 260 ? 17.882 -7.656 1.164 1.00 80.94 260 SER A C 1
ATOM 2048 O O . SER A 1 260 ? 18.147 -6.736 0.389 1.00 80.94 260 SER A O 1
ATOM 2050 N N . HIS A 1 261 ? 18.484 -8.847 1.097 1.00 81.25 261 HIS A N 1
ATOM 2051 C CA . HIS A 1 261 ? 19.469 -9.196 0.065 1.00 81.25 261 HIS A CA 1
ATOM 2052 C C . HIS A 1 261 ? 18.883 -9.190 -1.354 1.00 81.25 261 HIS A C 1
ATOM 2054 O O . HIS A 1 261 ? 19.631 -9.024 -2.318 1.00 81.25 261 HIS A O 1
ATOM 2060 N N . ALA A 1 262 ? 17.556 -9.301 -1.495 1.00 75.75 262 ALA A N 1
ATOM 2061 C CA . ALA A 1 262 ? 16.888 -9.168 -2.788 1.00 75.75 262 ALA A CA 1
ATOM 2062 C C . ALA A 1 262 ? 17.155 -7.793 -3.422 1.00 75.75 262 ALA A C 1
ATOM 2064 O O . ALA A 1 262 ? 17.358 -7.705 -4.626 1.00 75.75 262 ALA A O 1
ATOM 2065 N N . ILE A 1 263 ? 17.269 -6.729 -2.616 1.00 80.00 263 ILE A N 1
ATOM 2066 C CA . ILE A 1 263 ? 17.588 -5.386 -3.123 1.00 80.00 263 ILE A CA 1
ATOM 2067 C C . ILE A 1 263 ? 19.003 -5.341 -3.704 1.00 80.00 263 ILE A C 1
ATOM 2069 O O . ILE A 1 263 ? 19.220 -4.751 -4.758 1.00 80.00 263 ILE A O 1
ATOM 2073 N N . THR A 1 264 ? 19.968 -6.018 -3.077 1.00 83.44 264 THR A N 1
ATOM 2074 C CA . THR A 1 264 ? 21.315 -6.161 -3.645 1.00 83.44 264 THR A CA 1
ATOM 2075 C C . THR A 1 264 ? 21.271 -6.911 -4.976 1.00 83.44 264 THR A C 1
ATOM 2077 O O . THR A 1 264 ? 21.901 -6.480 -5.938 1.00 83.44 264 THR A O 1
ATOM 2080 N N . ALA A 1 265 ? 20.492 -7.994 -5.068 1.00 76.81 265 ALA A N 1
ATOM 2081 C CA . ALA A 1 265 ? 20.312 -8.724 -6.323 1.00 76.81 265 ALA A CA 1
ATOM 2082 C C . ALA A 1 265 ? 19.654 -7.857 -7.413 1.00 76.81 265 ALA A C 1
ATOM 2084 O O . ALA A 1 265 ? 20.093 -7.906 -8.562 1.00 76.81 265 ALA A O 1
ATOM 2085 N N . MET A 1 266 ? 18.668 -7.027 -7.056 1.00 79.38 266 MET A N 1
ATOM 2086 C CA . MET A 1 266 ? 18.035 -6.066 -7.965 1.00 79.38 266 MET A CA 1
ATOM 2087 C C . MET A 1 266 ? 19.044 -5.047 -8.498 1.00 79.38 266 MET A C 1
ATOM 2089 O O . MET A 1 266 ? 19.154 -4.882 -9.709 1.00 79.38 266 MET A O 1
ATOM 2093 N N . LEU A 1 267 ? 19.840 -4.431 -7.617 1.00 82.50 267 LEU A N 1
ATOM 2094 C CA . LEU A 1 267 ? 20.874 -3.460 -8.001 1.00 82.50 267 LEU A CA 1
ATOM 2095 C C . LEU A 1 267 ? 21.960 -4.067 -8.899 1.00 82.50 267 LEU A C 1
ATOM 2097 O O . LEU A 1 267 ? 22.534 -3.372 -9.730 1.00 82.50 267 LEU A O 1
ATOM 2101 N N . MET A 1 268 ? 22.229 -5.367 -8.756 1.00 86.44 268 MET A N 1
ATOM 2102 C CA . MET A 1 268 ? 23.164 -6.100 -9.614 1.00 86.44 268 MET A CA 1
ATOM 2103 C C . MET A 1 268 ? 22.529 -6.643 -10.909 1.00 86.44 268 MET A C 1
ATOM 2105 O O . MET A 1 268 ? 23.211 -7.356 -11.646 1.00 86.44 268 MET A O 1
ATOM 2109 N N . GLY A 1 269 ? 21.238 -6.394 -11.174 1.00 79.44 269 GLY A N 1
ATOM 2110 C CA . GLY A 1 269 ? 20.528 -6.948 -12.340 1.00 79.44 269 GLY A CA 1
ATOM 2111 C C . GLY A 1 269 ? 20.385 -8.479 -12.313 1.00 79.44 269 GLY A C 1
ATOM 2112 O O . GLY A 1 269 ? 20.314 -9.147 -13.349 1.00 79.44 269 GLY A O 1
ATOM 2113 N N . ARG A 1 270 ? 20.419 -9.073 -11.116 1.00 76.38 270 ARG A N 1
ATOM 2114 C CA . ARG A 1 270 ? 20.332 -10.527 -10.888 1.00 76.38 270 ARG A CA 1
ATOM 2115 C C . ARG A 1 270 ? 18.968 -10.971 -10.383 1.00 76.38 270 ARG A C 1
ATOM 2117 O O . ARG A 1 270 ? 18.689 -12.166 -10.388 1.00 76.38 270 ARG A O 1
ATOM 2124 N N . ASP A 1 271 ? 18.148 -10.028 -9.945 1.00 77.06 271 ASP A N 1
ATOM 2125 C CA . ASP A 1 271 ? 16.792 -10.309 -9.507 1.00 77.06 271 ASP A CA 1
ATOM 2126 C C . ASP A 1 271 ? 15.908 -10.772 -10.689 1.00 77.06 271 ASP A C 1
ATOM 2128 O O . ASP A 1 271 ? 15.954 -10.151 -11.758 1.00 77.06 271 ASP A O 1
ATOM 2132 N N . PRO A 1 272 ? 15.116 -11.854 -10.535 1.00 66.62 272 PRO A N 1
ATOM 2133 C CA . PRO A 1 272 ? 14.272 -12.380 -11.607 1.00 66.62 272 PRO A CA 1
ATOM 2134 C C . PRO A 1 272 ? 13.255 -11.374 -12.155 1.00 66.62 272 PRO A C 1
ATOM 2136 O O . PRO A 1 272 ? 13.033 -11.343 -13.365 1.00 66.62 272 PRO A O 1
ATOM 2139 N N . LEU A 1 273 ? 12.668 -10.535 -11.294 1.00 66.06 273 LEU A N 1
ATOM 2140 C CA . LEU A 1 273 ? 11.692 -9.530 -11.712 1.00 66.06 273 LEU A CA 1
ATOM 2141 C C . LEU A 1 273 ? 12.374 -8.420 -12.513 1.00 66.06 273 LEU A C 1
ATOM 2143 O O . LEU A 1 273 ? 11.867 -8.043 -13.565 1.00 66.06 273 LEU A O 1
ATOM 2147 N N . VAL A 1 274 ? 13.551 -7.954 -12.085 1.00 69.06 274 VAL A N 1
ATOM 2148 C CA . VAL A 1 274 ? 14.331 -6.960 -12.851 1.00 69.06 274 VAL A CA 1
ATOM 2149 C C . VAL A 1 274 ? 14.726 -7.503 -14.224 1.00 69.06 274 VAL A C 1
ATOM 2151 O O . VAL A 1 274 ? 14.557 -6.812 -15.223 1.00 69.06 274 VAL A O 1
ATOM 2154 N N . ARG A 1 275 ? 15.190 -8.756 -14.295 1.00 69.25 275 ARG A N 1
ATOM 2155 C CA . ARG A 1 275 ? 15.538 -9.406 -15.570 1.00 69.25 275 ARG A CA 1
ATOM 2156 C C . ARG A 1 275 ? 14.341 -9.568 -16.497 1.00 69.25 275 ARG A C 1
ATOM 2158 O O . ARG A 1 275 ? 14.475 -9.405 -17.702 1.00 69.25 275 ARG A O 1
ATOM 2165 N N . MET A 1 276 ? 13.179 -9.895 -15.941 1.00 64.50 276 MET A N 1
ATOM 2166 C CA . MET A 1 276 ? 11.947 -9.976 -16.715 1.00 64.50 276 MET A CA 1
ATOM 2167 C C . MET A 1 276 ? 11.541 -8.599 -17.255 1.00 64.50 276 MET A C 1
ATOM 2169 O O . MET A 1 276 ? 11.179 -8.498 -18.423 1.00 64.50 276 MET A O 1
ATOM 2173 N N . LEU A 1 277 ? 11.601 -7.551 -16.429 1.00 67.12 277 LEU A N 1
ATOM 2174 C CA . LEU A 1 277 ? 11.254 -6.191 -16.846 1.00 67.12 277 LEU A CA 1
ATOM 2175 C C . LEU A 1 277 ? 12.176 -5.676 -17.957 1.00 67.12 277 LEU A C 1
ATOM 2177 O O . LEU A 1 277 ? 11.674 -5.098 -18.912 1.00 67.12 277 LEU A O 1
ATOM 2181 N N . ASP A 1 278 ? 13.480 -5.944 -17.875 1.00 68.88 278 ASP A N 1
ATOM 2182 C CA . ASP A 1 278 ? 14.462 -5.583 -18.912 1.00 68.88 278 ASP A CA 1
ATOM 2183 C C . ASP A 1 278 ? 14.144 -6.227 -20.274 1.00 68.88 278 ASP A C 1
ATOM 2185 O O . ASP A 1 278 ? 14.278 -5.601 -21.317 1.00 68.88 278 ASP A O 1
ATOM 2189 N N . LEU A 1 279 ? 13.630 -7.462 -20.275 1.00 66.00 279 LEU A N 1
ATOM 2190 C CA . LEU A 1 279 ? 13.191 -8.133 -21.505 1.00 66.00 279 LEU A CA 1
ATOM 2191 C C . LEU A 1 279 ? 11.868 -7.582 -22.064 1.00 66.00 279 LEU A C 1
ATOM 2193 O O . LEU A 1 279 ? 11.554 -7.813 -23.232 1.00 66.00 279 LEU A O 1
ATOM 2197 N N . LEU A 1 280 ? 11.060 -6.927 -21.227 1.00 58.59 280 LEU A N 1
ATOM 2198 C CA . LEU A 1 280 ? 9.738 -6.413 -21.585 1.00 58.59 280 LEU A CA 1
ATOM 2199 C C . LEU A 1 280 ? 9.755 -4.937 -22.013 1.00 58.59 280 LEU A C 1
ATOM 2201 O O . LEU A 1 280 ? 8.870 -4.561 -22.783 1.00 58.59 280 LEU A O 1
ATOM 2205 N N . ASP A 1 281 ? 10.718 -4.149 -21.523 1.00 57.53 281 ASP A N 1
ATOM 2206 C CA . ASP A 1 281 ? 10.882 -2.699 -21.730 1.00 57.53 281 ASP A CA 1
ATOM 2207 C C . ASP A 1 281 ? 11.762 -2.392 -22.958 1.00 57.53 281 ASP A C 1
ATOM 2209 O O . ASP A 1 281 ? 12.910 -1.964 -22.829 1.00 57.53 281 ASP A O 1
ATOM 2213 N N . VAL A 1 282 ? 11.223 -2.642 -24.161 1.00 52.62 282 VAL A N 1
ATOM 2214 C CA . VAL A 1 282 ? 11.904 -2.418 -25.460 1.00 52.62 282 VAL A CA 1
ATOM 2215 C C . VAL A 1 282 ? 11.811 -0.956 -25.908 1.00 52.62 282 VAL A C 1
ATOM 2217 O O . VAL A 1 282 ? 10.702 -0.379 -25.855 1.00 52.62 282 VAL A O 1
#

Mean predicted aligned error: 14.5 Å

Nearest PDB structures (foldseek):
  3pbm-assembly1_A  TM=3.069E-01  e=5.212E-01  Pseudomonas aeruginosa
  3kxl-assembly1_B  TM=2.132E-01  e=4.622E-01  Saccharolobus solfataricus
  6xyw-assembly1_Bj  TM=3.966E-01  e=4.016E+00  Arabidopsis thaliana
  3kxi-assembly1_A  TM=2.427E-01  e=1.447E+00  Saccharolobus solfataricus